Protein 6RS9 (pdb70)

Radius of gyration: 16.04 Å; Cα contacts (8 Å, |Δi|>4): 614; chains: 1; bounding box: 40×44×41 Å

Structure (mmCIF, N/CA/C/O backbone):
data_6RS9
#
_entry.id   6RS9
#
_cell.length_a   35.410
_cell.length_b   72.790
_cell.length_c   78.590
_cell.angle_alpha   90.00
_cell.angle_beta   90.00
_cell.angle_gamma   90.00
#
_symmetry.space_group_name_H-M   'P 21 21 21'
#
loop_
_entity.id
_entity.type
_entity.pdbx_description
1 polymer AA9
2 branched 2-acetamido-2-deoxy-beta-D-glucopyranose-(1-4)-2-acetamido-2-deoxy-beta-D-glucopyranose
3 branched beta-D-xylopyranose-(1-4)-beta-D-xylopyranose-(1-4)-beta-D-xylopyranose-(1-4)-beta-D-xylopyranose
4 non-polymer alpha-D-mannopyranose
5 non-polymer BICINE
6 water water
#
loop_
_atom_site.group_PDB
_atom_site.id
_atom_site.type_symbol
_atom_site.label_atom_id
_atom_site.label_alt_id
_atom_site.label_comp_id
_atom_site.label_asym_id
_atom_site.label_entity_id
_atom_site.label_seq_id
_atom_site.pdbx_PDB_ins_code
_atom_site.Cartn_x
_atom_site.Cartn_y
_atom_site.Cartn_z
_atom_site.occupancy
_atom_site.B_iso_or_equiv
_atom_site.auth_seq_id
_atom_site.auth_comp_id
_atom_site.auth_asym_id
_atom_site.auth_atom_id
_atom_site.pdbx_PDB_model_num
ATOM 1 N N . ARG A 1 1 ? -13.672 -13.688 7.796 1.00 23.42 1 ARG A N 1
ATOM 2 C CA . ARG A 1 1 ? -12.638 -13.180 6.907 1.00 18.80 1 ARG A CA 1
ATOM 3 C C . ARG A 1 1 ? -13.173 -13.048 5.492 1.00 17.13 1 ARG A C 1
ATOM 4 O O . ARG A 1 1 ? -13.816 -13.899 4.944 1.00 15.31 1 ARG A O 1
ATOM 12 N N . THR A 1 2 ? -12.898 -11.861 4.904 1.00 13.79 2 THR A N 1
ATOM 13 C CA . THR A 1 2 ? -13.377 -11.561 3.573 1.00 12.58 2 THR A CA 1
ATOM 14 C C . THR A 1 2 ? -12.523 -10.422 3.003 1.00 11.18 2 THR A C 1
ATOM 15 O O . THR A 1 2 ? -11.877 -9.743 3.803 1.00 10.65 2 THR A O 1
ATOM 19 N N . VAL A 1 3 ? -12.513 -10.301 1.674 1.00 12.31 3 VAL A N 1
ATOM 20 C CA . VAL A 1 3 ? -11.705 -9.281 0.981 1.00 10.60 3 VAL A CA 1
ATOM 21 C C . VAL A 1 3 ? -12.496 -8.761 -0.200 1.00 10.39 3 VAL A C 1
ATOM 22 O O . VAL A 1 3 ? -12.968 -9.494 -1.071 1.00 10.76 3 VAL A O 1
ATOM 26 N N . PHE A 1 4 ? -12.584 -7.416 -0.275 1.00 9.89 4 PHE A N 1
ATOM 27 C CA . PHE A 1 4 ? -13.092 -6.711 -1.440 1.00 10.10 4 PHE A CA 1
ATOM 28 C C . PHE A 1 4 ? -11.964 -6.614 -2.478 1.00 9.94 4 PHE A C 1
ATOM 29 O O . PHE A 1 4 ? -10.910 -6.008 -2.198 1.00 10.51 4 PHE A O 1
ATOM 37 N N . SER A 1 5 ? -12.141 -7.256 -3.644 1.00 9.94 5 SER A N 1
ATOM 38 C CA . SER A 1 5 ? -11.039 -7.353 -4.597 1.00 10.60 5 SER A CA 1
ATOM 39 C C . SER A 1 5 ? -11.404 -7.117 -6.061 1.00 10.64 5 SER A C 1
ATOM 40 O O . SER A 1 5 ? -10.516 -7.227 -6.909 1.00 11.19 5 SER A O 1
ATOM 43 N N . SER A 1 6 ? -12.660 -6.776 -6.379 1.00 10.64 6 SER A N 1
ATOM 44 C CA . SER A 1 6 ? -13.021 -6.475 -7.759 1.00 10.07 6 SER A CA 1
ATOM 45 C C . SER A 1 6 ? -14.299 -5.627 -7.790 1.00 10.61 6 SER A C 1
ATOM 46 O O . SER A 1 6 ? -15.023 -5.530 -6.791 1.00 11.98 6 SER A O 1
ATOM 49 N N . LEU A 1 7 ? -14.498 -5.000 -8.956 1.00 10.03 7 LEU A N 1
ATOM 50 C CA . LEU A 1 7 ? -15.589 -4.056 -9.209 1.00 11.89 7 LEU A CA 1
ATOM 51 C C . LEU A 1 7 ? -16.351 -4.450 -10.473 1.00 11.79 7 LEU A C 1
ATOM 52 O O . LEU A 1 7 ? -15.776 -4.934 -11.432 1.00 13.06 7 LEU A O 1
ATOM 57 N N . THR A 1 8 ? -17.646 -4.126 -10.454 1.00 11.89 8 THR A N 1
ATOM 58 C CA . THR A 1 8 ? -18.481 -4.072 -11.622 1.00 11.94 8 THR A CA 1
ATOM 59 C C . THR A 1 8 ? -19.072 -2.665 -11.697 1.00 11.51 8 THR A C 1
ATOM 60 O O . THR A 1 8 ? -19.505 -2.136 -10.681 1.00 14.39 8 THR A O 1
ATOM 64 N N . VAL A 1 9 ? -19.083 -2.061 -12.876 1.00 13.00 9 VAL A N 1
ATOM 65 C CA . VAL A 1 9 ? -19.598 -0.711 -13.065 1.00 15.40 9 VAL A CA 1
ATOM 66 C C . VAL A 1 9 ? -20.654 -0.761 -14.176 1.00 19.77 9 VAL A C 1
ATOM 67 O O . VAL A 1 9 ? -20.305 -1.136 -15.303 1.00 22.38 9 VAL A O 1
ATOM 71 N N . ASN A 1 10 ? -21.909 -0.439 -13.827 1.00 19.22 10 ASN A N 1
ATOM 72 C CA . ASN A 1 10 ? -23.069 -0.484 -14.731 1.00 24.44 10 ASN A CA 1
ATOM 73 C C . ASN A 1 10 ? -23.039 -1.798 -15.533 1.00 24.60 10 ASN A C 1
ATOM 74 O O . ASN A 1 10 ? -23.161 -1.830 -16.758 1.00 29.53 10 ASN A O 1
ATOM 79 N N . GLY A 1 11 ? -22.902 -2.900 -14.806 1.00 22.23 11 GLY A N 1
ATOM 80 C CA . GLY A 1 11 ? -22.988 -4.260 -15.381 1.00 24.23 11 GLY A CA 1
ATOM 81 C C . GLY A 1 11 ? -21.731 -4.745 -16.073 1.00 18.66 11 GLY A C 1
ATOM 82 O O . GLY A 1 11 ? -21.697 -5.865 -16.563 1.00 24.13 11 GLY A O 1
ATOM 83 N N . VAL A 1 12 ? -20.665 -3.959 -16.088 1.00 19.83 12 VAL A N 1
ATOM 84 C CA . VAL A 1 12 ? -19.439 -4.423 -16.721 1.00 18.46 12 VAL A CA 1
ATOM 85 C C . VAL A 1 12 ? -18.421 -4.788 -15.631 1.00 16.06 12 VAL A C 1
ATOM 86 O O . VAL A 1 12 ? -18.074 -3.961 -14.787 1.00 17.85 12 VAL A O 1
ATOM 90 N N . ASP A 1 13 ? -17.984 -6.043 -15.631 1.00 18.18 13 ASP A N 1
ATOM 91 C CA . ASP A 1 13 ? -16.994 -6.527 -14.705 1.00 18.28 13 ASP A CA 1
ATOM 92 C C . ASP A 1 13 ? -15.608 -6.054 -15.140 1.00 17.18 13 ASP A C 1
ATOM 93 O O . ASP A 1 13 ? -15.186 -6.318 -16.264 1.00 23.34 13 ASP A O 1
ATOM 98 N N . LEU A 1 14 ? -14.879 -5.373 -14.253 1.00 14.51 14 LEU A N 1
ATOM 99 C CA . LEU A 1 14 ? -13.562 -4.842 -14.644 1.00 14.40 14 LEU A CA 1
ATOM 100 C C . LEU A 1 14 ? -12.441 -5.876 -14.605 1.00 14.60 14 LEU A C 1
ATOM 101 O O . LEU A 1 14 ? -11.412 -5.653 -15.274 1.00 17.73 14 LEU A O 1
ATOM 106 N N . GLY A 1 15 ? -12.600 -6.930 -13.802 1.00 13.69 15 GLY A N 1
ATOM 107 C CA . GLY A 1 15 ? -11.556 -7.954 -13.696 1.00 16.66 15 GLY A CA 1
ATOM 108 C C . GLY A 1 15 ? -10.954 -8.057 -12.302 1.00 15.52 15 GLY A C 1
ATOM 109 O O . GLY A 1 15 ? -10.958 -7.124 -11.515 1.00 13.94 15 GLY A O 1
ATOM 110 N N . GLN A 1 16 ? -10.463 -9.267 -11.969 1.00 18.84 16 GLN A N 1
ATOM 111 C CA . GLN A 1 16 ? -9.957 -9.512 -10.657 1.00 18.14 16 GLN A CA 1
ATOM 112 C C . GLN A 1 16 ? -8.799 -8.554 -10.332 1.00 12.39 16 GLN A C 1
ATOM 113 O O . GLN A 1 16 ? -7.813 -8.462 -11.101 1.00 15.24 16 GLN A O 1
ATOM 119 N N . GLY A 1 17 ? -8.963 -7.820 -9.224 1.00 13.70 17 GLY A N 1
ATOM 120 C CA . GLY A 1 17 ? -7.904 -6.927 -8.758 1.00 12.64 17 GLY A CA 1
ATOM 121 C C . GLY A 1 17 ? -7.837 -5.568 -9.481 1.00 14.28 17 GLY A C 1
ATOM 122 O O . GLY A 1 17 ? -7.034 -4.689 -9.101 1.00 15.07 17 GLY A O 1
ATOM 123 N N . VAL A 1 18 ? -8.646 -5.392 -10.518 1.00 12.79 18 VAL A N 1
ATOM 124 C CA . VAL A 1 18 ? -8.552 -4.161 -11.352 1.00 13.14 18 VAL A CA 1
ATOM 125 C C . VAL A 1 18 ? -9.204 -2.997 -10.607 1.00 12.52 18 VAL A C 1
ATOM 126 O O . VAL A 1 18 ? -10.348 -3.112 -10.186 1.00 12.69 18 VAL A O 1
ATOM 130 N N . ALA A 1 19 ? -8.421 -1.899 -10.492 1.00 10.97 19 ALA A N 1
ATOM 131 C CA . ALA A 1 19 ? -8.895 -0.655 -9.880 1.00 12.23 19 ALA A CA 1
ATOM 132 C C . ALA A 1 19 ? -9.185 -0.836 -8.387 1.00 10.99 19 ALA A C 1
ATOM 133 O O . ALA A 1 19 ? -9.942 -0.044 -7.797 1.00 12.52 19 ALA A O 1
ATOM 135 N N . VAL A 1 20 ? -8.590 -1.869 -7.743 1.00 12.81 20 VAL A N 1
ATOM 136 C CA . VAL A 1 20 ? -8.736 -2.069 -6.316 1.00 12.66 20 VAL A CA 1
ATOM 137 C C . VAL A 1 20 ? -7.349 -2.329 -5.724 1.00 10.67 20 VAL A C 1
ATOM 138 O O . VAL A 1 20 ? -6.559 -3.067 -6.321 1.00 12.35 20 VAL A O 1
ATOM 142 N N . ARG A 1 21 ? -7.044 -1.715 -4.570 1.00 10.68 21 ARG A N 1
ATOM 143 C CA . ARG A 1 21 ? -5.821 -1.992 -3.840 1.00 11.24 21 ARG A CA 1
ATOM 144 C C . ARG A 1 21 ? -6.100 -3.196 -2.954 1.00 11.03 21 ARG A C 1
ATOM 145 O O . ARG A 1 21 ? -6.659 -3.090 -1.893 1.00 13.41 21 ARG A O 1
ATOM 153 N N . VAL A 1 22 ? -5.715 -4.390 -3.446 1.00 11.81 22 VAL A N 1
ATOM 154 C CA . VAL A 1 22 ? -6.184 -5.615 -2.808 1.00 10.79 22 VAL A CA 1
ATOM 155 C C . VAL A 1 22 ? -5.235 -6.001 -1.704 1.00 11.69 22 VAL A C 1
ATOM 156 O O . VAL A 1 22 ? -4.053 -6.256 -1.959 1.00 13.00 22 VAL A O 1
ATOM 160 N N . PRO A 1 23 ? -5.691 -6.108 -0.456 1.00 11.16 23 PRO A N 1
ATOM 161 C CA . PRO A 1 23 ? -4.793 -6.599 0.597 1.00 12.94 23 PRO A CA 1
ATOM 162 C C . PRO A 1 23 ? -4.377 -8.049 0.312 1.00 12.19 23 PRO A C 1
ATOM 163 O O . PRO A 1 23 ? -5.221 -8.855 -0.162 1.00 13.86 23 PRO A O 1
ATOM 167 N N . SER A 1 24 ? -3.133 -8.404 0.617 1.00 13.24 24 SER A N 1
ATOM 168 C CA A SER A 1 24 ? -2.617 -9.773 0.387 0.50 13.92 24 SER A CA 1
ATOM 169 C CA B SER A 1 24 ? -2.683 -9.778 0.329 0.50 13.65 24 SER A CA 1
ATOM 170 C C . SER A 1 24 ? -3.272 -10.805 1.301 1.00 16.26 24 SER A C 1
ATOM 171 O O . SER A 1 24 ? -3.293 -11.979 0.979 1.00 25.74 24 SER A O 1
ATOM 176 N N . SER A 1 25 ? -3.713 -10.341 2.466 1.00 13.82 25 SER A N 1
ATOM 177 C CA . SER A 1 25 ? -4.295 -11.147 3.505 1.00 18.28 25 SER A CA 1
ATOM 178 C C . SER A 1 25 ? -5.774 -10.837 3.646 1.00 12.27 25 SER A C 1
ATOM 179 O O . SER A 1 25 ? -6.191 -9.705 3.409 1.00 14.21 25 SER A O 1
ATOM 182 N N . ASN A 1 26 ? -6.524 -11.860 4.064 1.00 12.91 26 ASN A N 1
ATOM 183 C CA . ASN A 1 26 ? -7.878 -11.682 4.526 1.00 12.62 26 ASN A CA 1
ATOM 184 C C . ASN A 1 26 ? -7.917 -11.462 6.037 1.00 13.41 26 ASN A C 1
ATOM 185 O O . ASN A 1 26 ? -8.987 -11.450 6.607 1.00 12.84 26 ASN A O 1
ATOM 190 N N . ALA A 1 27 ? -6.769 -11.239 6.683 1.00 13.17 27 ALA A N 1
ATOM 191 C CA . ALA A 1 27 ? -6.771 -10.847 8.076 1.00 13.66 27 ALA A CA 1
ATOM 192 C C . ALA A 1 27 ? -7.427 -9.484 8.255 1.00 11.83 27 ALA A C 1
ATOM 193 O O . ALA A 1 27 ? -7.275 -8.567 7.441 1.00 12.48 27 ALA A O 1
ATOM 195 N N . PRO A 1 28 ? -8.191 -9.340 9.347 1.00 12.90 28 PRO A N 1
ATOM 196 C CA . PRO A 1 28 ? -8.855 -8.087 9.610 1.00 12.68 28 PRO A CA 1
ATOM 197 C C . PRO A 1 28 ? -7.896 -7.010 10.102 1.00 12.96 28 PRO A C 1
ATOM 198 O O . PRO A 1 28 ? -6.866 -7.288 10.707 1.00 13.76 28 PRO A O 1
ATOM 202 N N . VAL A 1 29 ? -8.319 -5.786 9.824 1.00 11.51 29 VAL A N 1
ATOM 203 C CA . VAL A 1 29 ? -7.861 -4.640 10.578 1.00 11.39 29 VAL A CA 1
ATOM 204 C C . VAL A 1 29 ? -8.637 -4.631 11.892 1.00 11.55 29 VAL A C 1
ATOM 205 O O . VAL A 1 29 ? -9.861 -4.808 11.874 1.00 11.87 29 VAL A O 1
ATOM 209 N N . THR A 1 30 ? -7.939 -4.414 13.004 1.00 11.91 30 THR A N 1
ATOM 210 C CA . THR A 1 30 ? -8.611 -4.327 14.308 1.00 13.10 30 THR A CA 1
ATOM 211 C C . THR A 1 30 ? -8.308 -3.032 15.064 1.00 12.58 30 THR A C 1
ATOM 212 O O . THR A 1 30 ? -8.975 -2.729 16.023 1.00 14.92 30 THR A O 1
ATOM 216 N N . ASP A 1 31 ? -7.306 -2.285 14.612 1.00 11.84 31 ASP A N 1
ATOM 217 C CA . ASP A 1 31 ? -6.914 -1.034 15.247 1.00 12.43 31 ASP A CA 1
ATOM 218 C C . ASP A 1 31 ? -7.499 0.151 14.463 1.00 11.42 31 ASP A C 1
ATOM 219 O O . ASP A 1 31 ? -6.994 0.560 13.437 1.00 12.47 31 ASP A O 1
ATOM 224 N N . ILE A 1 32 ? -8.572 0.716 15.018 1.00 11.63 32 ILE A N 1
ATOM 225 C CA . ILE A 1 32 ? -9.284 1.821 14.358 1.00 11.67 32 ILE A CA 1
ATOM 226 C C . ILE A 1 32 ? -8.487 3.130 14.429 1.00 13.06 32 ILE A C 1
ATOM 227 O O . ILE A 1 32 ? -8.871 4.131 13.769 1.00 14.72 32 ILE A O 1
ATOM 232 N N . GLU A 1 33 ? -7.378 3.142 15.181 1.00 13.70 33 GLU A N 1
ATOM 233 C CA . GLU A 1 33 ? -6.526 4.335 15.266 1.00 16.03 33 GLU A CA 1
ATOM 234 C C . GLU A 1 33 ? -5.341 4.261 14.286 1.00 16.96 33 GLU A C 1
ATOM 235 O O . GLU A 1 33 ? -4.611 5.264 14.101 1.00 19.36 33 GLU A O 1
ATOM 241 N N . SER A 1 34 ? -5.179 3.089 13.662 1.00 13.91 34 SER A N 1
ATOM 242 C CA . SER A 1 34 ? -4.124 2.834 12.663 1.00 13.18 34 SER A CA 1
ATOM 243 C C . SER A 1 34 ? -4.533 3.419 11.304 1.00 13.42 34 SER A C 1
ATOM 244 O O . SER A 1 34 ? -5.691 3.389 10.919 1.00 13.35 34 SER A O 1
ATOM 247 N N . ASP A 1 35 ? -3.553 3.889 10.534 1.00 13.19 35 ASP A N 1
ATOM 248 C CA . ASP A 1 35 ? -3.787 4.235 9.118 1.00 13.18 35 ASP A CA 1
ATOM 249 C C . ASP A 1 35 ? -4.284 3.028 8.310 1.00 12.43 35 ASP A C 1
ATOM 250 O O . ASP A 1 35 ? -4.823 3.173 7.221 1.00 13.72 35 ASP A O 1
ATOM 255 N N . ASP A 1 36 ? -4.155 1.818 8.857 1.00 12.58 36 ASP A N 1
ATOM 256 C CA . ASP A 1 36 ? -4.677 0.603 8.196 1.00 13.04 36 ASP A CA 1
ATOM 257 C C . ASP A 1 36 ? -6.217 0.690 8.095 1.00 12.43 36 ASP A C 1
ATOM 258 O O . ASP A 1 36 ? -6.806 0.004 7.251 1.00 13.62 36 ASP A O 1
ATOM 263 N N . ILE A 1 37 ? -6.889 1.471 8.958 1.00 14.09 37 ILE A N 1
ATOM 264 C CA . ILE A 1 37 ? -8.338 1.577 8.899 1.00 13.38 37 ILE A CA 1
ATOM 265 C C . ILE A 1 37 ? -8.784 2.339 7.639 1.00 12.19 37 ILE A C 1
ATOM 266 O O . ILE A 1 37 ? -9.957 2.330 7.314 1.00 13.07 37 ILE A O 1
ATOM 271 N N . ILE A 1 38 ? -7.852 3.059 6.982 1.00 11.37 38 ILE A N 1
ATOM 272 C CA . ILE A 1 38 ? -8.246 3.862 5.799 1.00 11.35 38 ILE A CA 1
ATOM 273 C C . ILE A 1 38 ? -8.548 2.948 4.600 1.00 11.84 38 ILE A C 1
ATOM 274 O O . ILE A 1 38 ? -9.704 2.904 4.127 1.00 13.62 38 ILE A O 1
ATOM 279 N N . CYS A 1 39 ? -7.514 2.221 4.157 1.00 12.27 39 CYS A N 1
ATOM 280 C CA . CYS A 1 39 ? -7.629 1.403 2.958 1.00 13.49 39 CYS A CA 1
ATOM 281 C C . CYS A 1 39 ? -6.966 0.030 3.173 1.00 10.63 39 CYS A C 1
ATOM 282 O O . CYS A 1 39 ? -6.626 -0.645 2.201 1.00 12.35 39 CYS A O 1
ATOM 285 N N . ASN A 1 40 ? -6.831 -0.413 4.432 1.00 10.99 40 ASN A N 1
ATOM 286 C CA . ASN A 1 40 ? -6.143 -1.717 4.722 1.00 11.83 40 ASN A CA 1
ATOM 287 C C . ASN A 1 40 ? -4.633 -1.549 4.440 1.00 12.47 40 ASN A C 1
ATOM 288 O O . ASN A 1 40 ? -4.098 -0.436 4.323 1.00 14.23 40 ASN A O 1
ATOM 293 N N . THR A 1 41 ? -3.924 -2.676 4.319 1.00 12.22 41 THR A N 1
ATOM 294 C CA . THR A 1 41 ? -2.478 -2.656 4.170 1.00 14.67 41 THR A CA 1
ATOM 295 C C . THR A 1 41 ? -2.002 -3.913 3.417 1.00 13.05 41 THR A C 1
ATOM 296 O O . THR A 1 41 ? -2.784 -4.839 3.131 1.00 14.38 41 THR A O 1
ATOM 300 N N . GLY A 1 42 ? -0.709 -3.931 3.069 1.00 13.42 42 GLY A N 1
ATOM 301 C CA . GLY A 1 42 ? -0.078 -5.117 2.565 1.00 13.57 42 GLY A CA 1
ATOM 302 C C . GLY A 1 42 ? -0.647 -5.528 1.215 1.00 13.55 42 GLY A C 1
ATOM 303 O O . GLY A 1 42 ? -0.964 -6.718 0.959 1.00 15.45 42 GLY A O 1
ATOM 304 N N . PHE A 1 43 ? -0.738 -4.564 0.303 1.00 13.59 43 PHE A N 1
ATOM 305 C CA . PHE A 1 43 ? -1.386 -4.784 -0.954 1.00 13.49 43 PHE A CA 1
ATOM 306 C C . PHE A 1 43 ? -0.564 -5.722 -1.840 1.00 13.60 43 PHE A C 1
ATOM 307 O O . PHE A 1 43 ? 0.653 -5.776 -1.783 1.00 13.47 43 PHE A O 1
ATOM 315 N N . ILE A 1 44 ? -1.306 -6.457 -2.667 1.00 13.55 44 ILE A N 1
ATOM 316 C CA . ILE A 1 44 ? -0.718 -7.299 -3.687 1.00 12.46 44 ILE A CA 1
ATOM 317 C C . ILE A 1 44 ? -0.032 -6.349 -4.666 1.00 13.93 44 ILE A C 1
ATOM 318 O O . ILE A 1 44 ? -0.656 -5.407 -5.135 1.00 15.33 44 ILE A O 1
ATOM 323 N N . GLN A 1 45 ? 1.242 -6.588 -4.938 1.00 13.92 45 GLN A N 1
ATOM 324 C CA . GLN A 1 45 ? 2.013 -5.724 -5.786 1.00 16.43 45 GLN A CA 1
ATOM 325 C C . GLN A 1 45 ? 2.230 -6.402 -7.139 1.00 16.21 45 GLN A C 1
ATOM 326 O O . GLN A 1 45 ? 2.403 -7.613 -7.217 1.00 21.96 45 GLN A O 1
ATOM 332 N N . PRO A 1 46 ? 2.285 -5.624 -8.223 1.00 20.21 46 PRO A N 1
ATOM 333 C CA . PRO A 1 46 ? 2.126 -4.175 -8.209 1.00 18.46 46 PRO A CA 1
ATOM 334 C C . PRO A 1 46 ? 0.648 -3.790 -8.158 1.00 17.86 46 PRO A C 1
ATOM 335 O O . PRO A 1 46 ? -0.204 -4.484 -8.743 1.00 18.66 46 PRO A O 1
ATOM 339 N N . VAL A 1 47 ? 0.345 -2.698 -7.449 1.00 16.61 47 VAL A N 1
ATOM 340 C CA . VAL A 1 47 ? -1.032 -2.306 -7.309 1.00 14.21 47 VAL A CA 1
ATOM 341 C C . VAL A 1 47 ? -1.566 -1.781 -8.649 1.00 11.03 47 VAL A C 1
ATOM 342 O O . VAL A 1 47 ? -0.854 -1.080 -9.396 1.00 14.52 47 VAL A O 1
ATOM 346 N N . SER A 1 48 ? -2.819 -2.140 -8.948 1.00 13.58 48 SER A N 1
ATOM 347 C CA . SER A 1 48 ? -3.505 -1.685 -10.161 1.00 12.77 48 SER A CA 1
ATOM 348 C C . SER A 1 48 ? -3.346 -0.172 -10.367 1.00 10.81 48 SER A C 1
ATOM 349 O O . SER A 1 48 ? -3.597 0.616 -9.441 1.00 13.30 48 SER A O 1
ATOM 352 N N . LYS A 1 49 ? -3.031 0.188 -11.611 1.00 11.95 49 LYS A N 1
ATOM 353 C CA . LYS A 1 49 ? -3.036 1.600 -12.051 1.00 12.05 49 LYS A CA 1
ATOM 354 C C . LYS A 1 49 ? -4.293 1.921 -12.873 1.00 11.06 49 LYS A C 1
ATOM 355 O O . LYS A 1 49 ? -4.341 2.947 -13.546 1.00 12.57 49 LYS A O 1
ATOM 361 N N . THR A 1 50 ? -5.314 1.073 -12.792 1.00 12.15 50 THR A N 1
ATOM 362 C CA . THR A 1 50 ? -6.580 1.370 -13.445 1.00 11.05 50 THR A CA 1
ATOM 363 C C . THR A 1 50 ? -7.445 2.211 -12.515 1.00 10.52 50 THR A C 1
ATOM 364 O O . THR A 1 50 ? -7.508 1.948 -11.311 1.00 10.92 50 THR A O 1
ATOM 368 N N . VAL A 1 51 ? -8.119 3.208 -13.116 1.00 11.29 51 VAL A N 1
ATOM 369 C CA . VAL A 1 51 ? -9.054 4.034 -12.424 1.00 11.39 51 VAL A CA 1
ATOM 370 C C . VAL A 1 51 ? -10.356 3.906 -13.189 1.00 11.63 51 VAL A C 1
ATOM 371 O O . VAL A 1 51 ? -10.424 4.304 -14.320 1.00 16.02 51 VAL A O 1
ATOM 375 N N . ALA A 1 52 ? -11.345 3.283 -12.533 1.00 11.90 52 ALA A N 1
ATOM 376 C CA . ALA A 1 52 ? -12.597 2.929 -13.209 1.00 14.16 52 ALA A CA 1
ATOM 377 C C . ALA A 1 52 ? -13.451 4.192 -13.420 1.00 13.01 52 ALA A C 1
ATOM 378 O O . ALA A 1 52 ? -13.785 4.884 -12.459 1.00 14.53 52 ALA A O 1
ATOM 380 N N . ALA A 1 53 ? -13.820 4.487 -14.677 1.00 14.21 53 ALA A N 1
ATOM 381 C CA . ALA A 1 53 ? -14.764 5.591 -14.969 1.00 15.40 53 ALA A CA 1
ATOM 382 C C . ALA A 1 53 ? -16.180 5.162 -14.600 1.00 12.97 53 ALA A C 1
ATOM 383 O O . ALA A 1 53 ? -16.637 4.086 -15.044 1.00 18.44 53 ALA A O 1
ATOM 385 N N . VAL A 1 54 ? -16.846 5.956 -13.762 1.00 14.22 54 VAL A N 1
ATOM 386 C CA A VAL A 1 54 ? -18.161 5.647 -13.271 0.50 16.36 54 VAL A CA 1
ATOM 387 C CA B VAL A 1 54 ? -18.195 5.630 -13.365 0.50 16.39 54 VAL A CA 1
ATOM 388 C C . VAL A 1 54 ? -19.022 6.901 -13.421 1.00 16.45 54 VAL A C 1
ATOM 389 O O . VAL A 1 54 ? -18.693 7.914 -12.839 1.00 16.08 54 VAL A O 1
ATOM 396 N N . PRO A 1 55 ? -20.151 6.880 -14.149 1.00 15.87 55 PRO A N 1
ATOM 397 C CA . PRO A 1 55 ? -21.016 8.049 -14.147 1.00 18.17 55 PRO A CA 1
ATOM 398 C C . PRO A 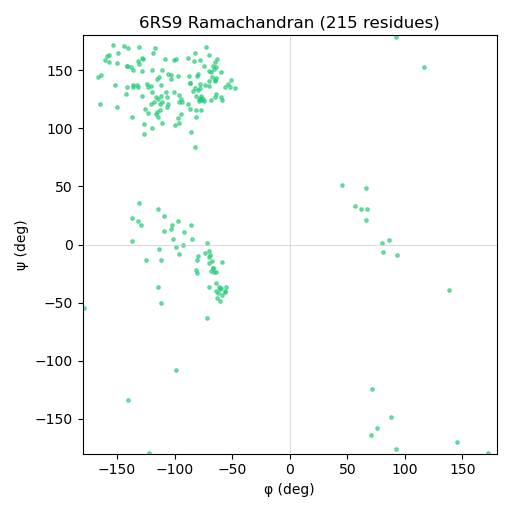1 55 ? -21.611 8.294 -12.745 1.00 16.10 55 PRO A C 1
ATOM 399 O O . PRO A 1 55 ? -22.010 7.326 -12.063 1.00 17.41 55 PRO A O 1
ATOM 403 N N . ALA A 1 56 ? -21.699 9.579 -12.344 1.00 16.89 56 ALA A N 1
ATOM 404 C CA . ALA A 1 56 ? -22.505 9.894 -11.179 1.00 16.44 56 ALA A CA 1
ATOM 405 C C . ALA A 1 56 ? -23.916 9.350 -11.447 1.00 15.87 56 ALA A C 1
ATOM 406 O O . ALA A 1 56 ? -24.447 9.517 -12.536 1.00 17.98 56 ALA A O 1
ATOM 408 N N . GLY A 1 57 ? -24.495 8.692 -10.442 1.00 17.03 57 GLY A N 1
ATOM 409 C CA . GLY A 1 57 ? -25.759 8.025 -10.600 1.00 16.59 57 GLY A CA 1
ATOM 410 C C . GLY A 1 57 ? -25.633 6.555 -10.976 1.00 15.89 57 GLY A C 1
ATOM 411 O O . GLY A 1 57 ? -26.632 5.838 -10.946 1.00 19.38 57 GLY A O 1
ATOM 412 N N . GLY A 1 58 ? -24.421 6.095 -11.303 1.00 17.01 58 GLY A N 1
ATOM 413 C CA . GLY A 1 58 ? -24.207 4.726 -11.796 1.00 16.17 58 GLY A CA 1
ATOM 414 C C . GLY A 1 58 ? -24.223 3.716 -10.667 1.00 14.10 58 GLY A C 1
ATOM 415 O O . GLY A 1 58 ? -24.046 4.042 -9.501 1.00 16.14 58 GLY A O 1
ATOM 416 N N . THR A 1 59 ? -24.485 2.477 -11.041 1.00 15.01 59 THR A N 1
ATOM 417 C CA . THR A 1 59 ? -24.514 1.369 -10.127 1.00 13.14 59 THR A CA 1
ATOM 418 C C . THR A 1 59 ? -23.162 0.651 -10.099 1.00 13.41 59 THR A C 1
ATOM 419 O O . THR A 1 59 ? -22.662 0.207 -11.138 1.00 18.18 59 THR A O 1
ATOM 423 N N . VAL A 1 60 ? -22.609 0.532 -8.893 1.00 11.83 60 VAL A N 1
ATOM 424 C CA . VAL A 1 60 ? -21.347 -0.186 -8.683 1.00 11.51 60 VAL A CA 1
ATOM 425 C C . VAL A 1 60 ? -21.619 -1.429 -7.848 1.00 11.33 60 VAL A C 1
ATOM 426 O O . VAL A 1 60 ? -22.439 -1.389 -6.950 1.00 14.29 60 VAL A O 1
ATOM 430 N N . ILE A 1 61 ? -2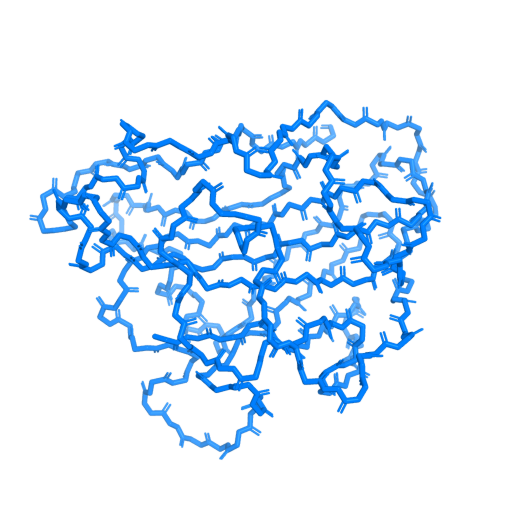0.868 -2.503 -8.164 1.00 10.91 61 ILE A N 1
ATOM 431 C CA . ILE A 1 61 ? -20.824 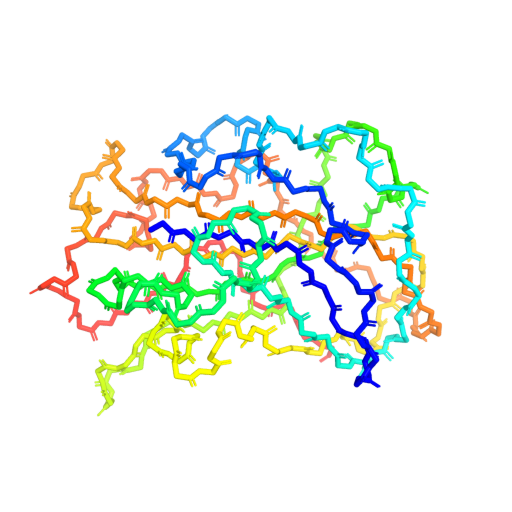-3.643 -7.275 1.00 11.25 61 ILE A CA 1
ATOM 432 C C . ILE A 1 61 ? -19.373 -3.781 -6.804 1.00 12.33 61 ILE A C 1
ATOM 433 O O . ILE A 1 61 ? -18.457 -3.905 -7.636 1.00 12.30 61 ILE A O 1
ATOM 438 N N . ALA A 1 62 ? -19.195 -3.749 -5.493 1.00 11.61 62 ALA A N 1
ATOM 439 C CA . ALA A 1 62 ? -17.949 -4.106 -4.878 1.00 11.29 62 ALA A CA 1
ATOM 440 C C . ALA A 1 62 ? -18.041 -5.605 -4.512 1.00 11.86 62 ALA A C 1
ATOM 441 O O . ALA A 1 62 ? -18.957 -5.978 -3.779 1.00 13.86 62 ALA A O 1
ATOM 443 N N . HIS A 1 63 ? -17.089 -6.379 -5.050 1.00 11.25 63 HIS A N 1
ATOM 444 C CA . HIS A 1 63 ? -17.100 -7.842 -4.872 1.00 10.74 63 HIS A CA 1
ATOM 445 C C . HIS A 1 63 ? -16.203 -8.249 -3.707 1.00 10.42 63 HIS A C 1
ATOM 446 O O . HIS A 1 63 ? -15.024 -8.041 -3.760 1.00 10.62 63 HIS A O 1
ATOM 453 N N . PHE A 1 64 ? -16.822 -8.942 -2.731 1.00 10.34 64 PHE A N 1
ATOM 454 C CA . PHE A 1 64 ? -16.133 -9.589 -1.643 1.00 11.93 64 PHE A CA 1
ATOM 455 C C . PHE A 1 64 ? -16.086 -11.108 -1.930 1.00 10.97 64 PHE A C 1
ATOM 456 O O . PHE A 1 64 ? -17.027 -11.639 -2.498 1.00 11.23 64 PHE A O 1
ATOM 464 N N . HIS A 1 65 ? -14.932 -11.652 -1.548 1.00 12.38 65 HIS A N 1
ATOM 465 C CA . HIS A 1 65 ? -14.731 -13.104 -1.526 1.00 10.86 65 HIS A CA 1
ATOM 466 C C . HIS A 1 65 ? -13.933 -13.438 -0.284 1.00 11.57 65 HIS A C 1
ATOM 467 O O . HIS A 1 65 ? -13.306 -12.608 0.341 1.00 11.25 65 HIS A O 1
ATOM 474 N N . HIS A 1 66 ? -13.862 -14.759 0.015 1.00 12.72 66 HIS A N 1
ATOM 475 C CA . HIS A 1 66 ? -13.209 -15.168 1.204 1.00 12.57 66 HIS A CA 1
ATOM 476 C C . HIS A 1 66 ? -11.730 -14.800 1.252 1.00 13.62 66 HIS A C 1
ATOM 477 O O . HIS A 1 66 ? -11.239 -14.413 2.330 1.00 13.17 66 HIS A O 1
ATOM 484 N N . THR A 1 67 ? -11.052 -14.975 0.127 1.00 13.18 67 THR A N 1
ATOM 485 C CA . THR A 1 67 ? -9.633 -14.733 0.048 1.00 12.50 67 THR A CA 1
ATOM 486 C C . THR A 1 67 ? -9.337 -13.591 -0.945 1.00 11.77 67 THR A C 1
ATOM 487 O O . THR A 1 67 ? -10.168 -13.220 -1.766 1.00 12.01 67 THR A O 1
ATOM 491 N N . SER A 1 68 ? -8.085 -13.130 -0.924 1.00 12.61 68 SER A N 1
ATOM 492 C CA A SER A 1 68 ? -7.647 -12.064 -1.782 0.50 12.72 68 SER A CA 1
ATOM 493 C CA B SER A 1 68 ? -7.637 -12.059 -1.789 0.50 12.89 68 SER A CA 1
ATOM 494 C C . SER A 1 68 ? -7.595 -12.492 -3.257 1.00 12.76 68 SER A C 1
ATOM 495 O O . SER A 1 68 ? -7.430 -11.633 -4.131 1.00 14.29 68 SER A O 1
ATOM 500 N N . ALA A 1 69 ? -7.768 -13.790 -3.560 1.00 12.38 69 ALA A N 1
ATOM 501 C CA . ALA A 1 69 ? -7.728 -14.259 -4.917 1.00 13.64 69 ALA A CA 1
ATOM 502 C C . ALA A 1 69 ? -9.042 -14.022 -5.671 1.00 14.25 69 ALA A C 1
ATOM 503 O O . ALA A 1 69 ? -9.069 -14.187 -6.904 1.00 14.26 69 ALA A O 1
ATOM 505 N N . GLY A 1 70 ? -10.126 -13.689 -4.973 1.00 14.06 70 GLY A N 1
ATOM 506 C CA . GLY A 1 70 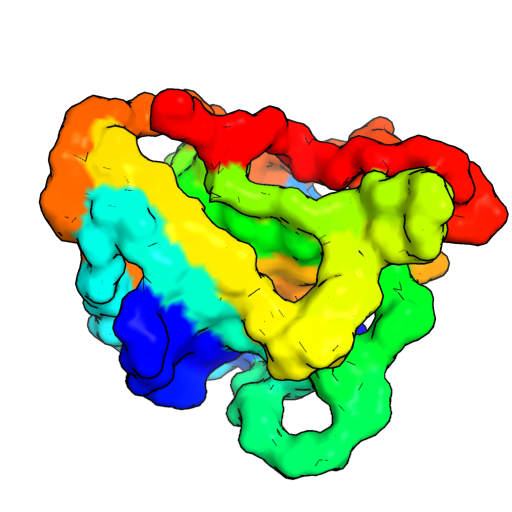? -11.384 -13.572 -5.648 1.00 14.83 70 GLY A CA 1
ATOM 507 C C . GLY A 1 70 ? -12.079 -14.928 -5.695 1.00 14.16 70 GLY A C 1
ATOM 508 O O . GLY A 1 70 ? -11.923 -15.794 -4.790 1.00 14.34 70 GLY A O 1
ATOM 509 N N . TYR A 1 71 ? -12.840 -15.136 -6.750 1.00 15.42 71 TYR A N 1
ATOM 510 C CA . TYR A 1 71 ? -13.592 -16.371 -6.841 1.00 14.17 71 TYR A CA 1
ATOM 511 C C . TYR A 1 71 ? -12.712 -17.533 -7.294 1.00 13.37 71 TYR A C 1
ATOM 512 O O . TYR A 1 71 ? -12.083 -17.488 -8.366 1.00 14.95 71 TYR A O 1
ATOM 521 N N . VAL A 1 72 ? -12.693 -18.578 -6.461 1.00 12.01 72 VAL A N 1
ATOM 522 C CA . VAL A 1 72 ? -11.932 -19.792 -6.798 1.00 12.46 72 VAL A CA 1
ATOM 523 C C . VAL A 1 72 ? -12.805 -21.033 -6.608 1.00 12.62 72 VAL A C 1
ATOM 524 O O . VAL A 1 72 ? -12.306 -22.125 -6.237 1.00 15.25 72 VAL A O 1
ATOM 528 N N . GLY A 1 73 ? -14.089 -20.894 -6.912 1.00 11.77 73 GLY A N 1
ATOM 529 C CA . GLY A 1 73 ? -15.001 -22.008 -6.833 1.00 13.71 73 GLY A CA 1
ATOM 530 C C . GLY A 1 73 ? -15.694 -22.093 -5.484 1.00 14.49 73 GLY A C 1
ATOM 531 O O . GLY A 1 73 ? -15.533 -21.268 -4.593 1.00 13.25 73 GLY A O 1
ATOM 532 N N . PRO A 1 74 ? -16.578 -23.080 -5.325 1.00 13.77 74 PRO A N 1
ATOM 533 C CA . PRO A 1 74 ? -17.340 -23.239 -4.093 1.00 14.01 74 PRO A CA 1
ATOM 534 C C . PRO A 1 74 ? -16.495 -23.230 -2.815 1.00 13.18 74 PRO A C 1
ATOM 535 O O . PRO A 1 74 ? -15.439 -23.856 -2.746 1.00 12.60 74 PRO A O 1
ATOM 539 N N . ASP A 1 75 ? -17.055 -22.592 -1.795 1.00 14.48 75 ASP A N 1
ATOM 540 C CA . ASP A 1 75 ? -16.434 -22.436 -0.536 1.00 12.63 75 ASP A CA 1
ATOM 541 C C . ASP A 1 75 ? -17.526 -22.012 0.424 1.00 12.79 75 ASP A C 1
ATOM 542 O O . ASP A 1 75 ? -18.129 -20.963 0.184 1.00 16.49 75 ASP A O 1
ATOM 547 N N . PRO A 1 76 ? -17.811 -22.758 1.520 1.00 15.55 76 PRO A N 1
ATOM 548 C CA . PRO A 1 76 ? -18.921 -22.435 2.405 1.00 16.66 76 PRO A CA 1
ATOM 549 C C . PRO A 1 76 ? -18.694 -21.128 3.158 1.00 15.04 76 PRO A C 1
ATOM 550 O O . PRO A 1 76 ? -19.683 -20.603 3.700 1.00 16.47 76 PRO A O 1
ATOM 554 N N . SER A 1 77 ? -17.449 -20.627 3.141 1.00 13.71 77 SER A N 1
ATOM 555 C CA . SER A 1 77 ? -17.150 -19.330 3.784 1.00 13.45 77 SER A CA 1
ATOM 556 C C . SER A 1 77 ? -16.858 -18.237 2.754 1.00 11.98 77 SER A C 1
ATOM 557 O O . SER A 1 77 ? -16.148 -17.229 3.054 1.00 13.01 77 SER A O 1
ATOM 560 N N . ASP A 1 78 ? -17.371 -18.390 1.541 1.00 13.32 78 ASP A N 1
ATOM 561 C CA . ASP A 1 78 ? -17.258 -17.361 0.461 1.00 11.97 78 ASP A CA 1
ATOM 562 C C . ASP A 1 78 ? -18.663 -16.809 0.258 1.00 13.67 78 ASP A C 1
ATOM 563 O O . ASP A 1 78 ? -19.609 -17.522 -0.046 1.00 19.65 78 ASP A O 1
ATOM 568 N N . PRO A 1 79 ? -18.878 -15.494 0.396 1.00 12.97 79 PRO A N 1
ATOM 569 C CA . PRO A 1 79 ? -17.843 -14.482 0.548 1.00 15.50 79 PRO A CA 1
ATOM 570 C C . PRO A 1 79 ? -17.287 -14.328 1.965 1.00 16.75 79 PRO A C 1
ATOM 571 O O . PRO A 1 79 ? -16.223 -13.726 2.176 1.00 15.24 79 PRO A O 1
ATOM 575 N N . LEU A 1 80 ? -18.057 -14.766 2.944 1.00 15.13 80 LEU A N 1
ATOM 576 C CA . LEU A 1 80 ? -17.642 -14.766 4.341 1.00 16.04 80 LEU A CA 1
ATOM 577 C C . LEU A 1 80 ? -18.326 -15.942 5.049 1.00 12.43 80 LEU A C 1
ATOM 578 O O . LEU A 1 80 ? -19.245 -16.532 4.505 1.00 13.09 80 LEU A O 1
ATOM 583 N N . ASP A 1 81 ? -17.844 -16.289 6.242 1.00 14.46 81 ASP A N 1
ATOM 584 C CA . ASP A 1 81 ? -18.553 -17.263 7.079 1.00 14.70 81 ASP A CA 1
ATOM 585 C C . ASP A 1 81 ? -19.728 -16.503 7.687 1.00 12.57 81 ASP A C 1
ATOM 586 O O . ASP A 1 81 ? -19.525 -15.515 8.408 1.00 15.30 81 ASP A O 1
ATOM 591 N N . PRO A 1 82 ? -20.972 -16.879 7.366 1.00 14.02 82 PRO A N 1
ATOM 592 C CA . PRO A 1 82 ? -22.095 -16.041 7.770 1.00 16.56 82 PRO A CA 1
ATOM 593 C C . PRO A 1 82 ? -22.399 -16.080 9.269 1.00 16.12 82 PRO A C 1
ATOM 594 O O . PRO A 1 82 ? -23.306 -15.368 9.666 1.00 17.94 82 PRO A O 1
ATOM 598 N N . THR A 1 83 ? -21.622 -16.833 10.073 1.00 16.10 83 THR A N 1
ATOM 599 C CA . THR A 1 83 ? -21.719 -16.654 11.519 1.00 18.36 83 THR A CA 1
ATOM 600 C C . THR A 1 83 ? -21.194 -15.262 11.916 1.00 14.04 83 THR A C 1
ATOM 601 O O . THR A 1 83 ? -21.518 -14.763 12.988 1.00 17.55 83 THR A O 1
ATOM 605 N N . ASN A 1 84 ? -20.390 -14.633 11.039 1.00 14.01 84 ASN A N 1
ATOM 606 C CA . ASN A 1 84 ? -19.786 -13.305 11.264 1.00 15.14 84 ASN A CA 1
ATOM 607 C C . ASN A 1 84 ? -20.781 -12.206 10.922 1.00 13.94 84 ASN A C 1
ATOM 608 O O . ASN A 1 84 ? -20.751 -11.636 9.819 1.00 21.30 84 ASN A O 1
ATOM 613 N N . LYS A 1 85 ? -21.641 -11.895 11.882 1.00 11.30 85 LYS A N 1
ATOM 614 C CA . LYS A 1 85 ? -22.673 -10.884 11.703 1.00 11.15 85 LYS A CA 1
ATOM 615 C C . LYS A 1 85 ? -22.073 -9.465 11.828 1.00 10.65 85 LYS A C 1
ATOM 616 O O . LYS A 1 85 ? -21.257 -9.176 12.664 1.00 11.40 85 LYS A O 1
ATOM 622 N N . GLY A 1 86 ? -22.554 -8.614 10.918 1.00 9.90 86 GLY A N 1
ATOM 623 C CA . GLY A 1 86 ? -22.214 -7.219 11.021 1.00 10.91 86 GLY A CA 1
ATOM 624 C C . GLY A 1 86 ? -22.692 -6.447 9.816 1.00 10.14 86 GLY A C 1
ATOM 625 O O . GLY A 1 86 ? -23.310 -6.967 8.907 1.00 11.82 86 GLY A O 1
ATOM 626 N N . PRO A 1 87 ? -22.400 -5.123 9.819 1.00 10.77 87 PRO A N 1
ATOM 627 C CA . PRO A 1 87 ? -22.767 -4.230 8.720 1.00 10.30 87 PRO A CA 1
ATOM 628 C C . PRO A 1 87 ? -21.799 -4.261 7.532 1.00 10.26 87 PRO A C 1
ATOM 629 O O . PRO A 1 87 ? -20.671 -4.818 7.627 1.00 10.33 87 PRO A O 1
ATOM 633 N N . VAL A 1 88 ? -22.276 -3.718 6.421 1.00 11.03 88 VAL A N 1
ATOM 634 C CA . VAL A 1 88 ? -21.468 -3.420 5.251 1.00 11.32 88 VAL A CA 1
ATOM 635 C C . VAL A 1 88 ? -21.657 -1.918 4.955 1.00 11.37 88 VAL A C 1
ATOM 636 O O . VAL A 1 88 ? -22.758 -1.414 5.043 1.00 11.97 88 VAL A O 1
ATOM 640 N N . LEU A 1 89 ? -20.552 -1.298 4.620 1.00 11.42 89 LEU A N 1
ATOM 641 C CA . LEU A 1 89 ? -20.563 0.209 4.439 1.00 11.72 89 LEU A CA 1
ATOM 642 C C . LEU A 1 89 ? -19.740 0.569 3.215 1.00 11.52 89 LEU A C 1
ATOM 643 O O . LEU A 1 89 ? -18.744 -0.088 2.896 1.00 11.68 89 LEU A O 1
ATOM 648 N N . ALA A 1 90 ? -20.092 1.723 2.586 1.00 13.25 90 ALA A N 1
ATOM 649 C CA . ALA A 1 90 ? -19.296 2.247 1.495 1.00 13.49 90 ALA A CA 1
ATOM 650 C C . ALA A 1 90 ? -19.121 3.764 1.664 1.00 12.72 90 ALA A C 1
ATOM 651 O O . ALA A 1 90 ? -20.082 4.432 2.003 1.00 12.55 90 ALA A O 1
ATOM 653 N N . TYR A 1 91 ? -17.907 4.212 1.422 1.00 12.86 91 TYR A N 1
ATOM 654 C CA . TYR A 1 91 ? -17.552 5.656 1.522 1.00 13.63 91 TYR A CA 1
ATOM 655 C C . TYR A 1 91 ? -16.804 6.076 0.280 1.00 11.67 91 TYR A C 1
ATOM 656 O O . TYR A 1 91 ? -16.109 5.291 -0.394 1.00 13.48 91 TYR A O 1
ATOM 665 N N . LEU A 1 92 ? -16.893 7.406 -0.008 1.00 12.62 92 LEU A N 1
ATOM 666 C CA . LEU A 1 92 ? -16.057 7.995 -1.017 1.00 11.33 92 LEU A CA 1
ATOM 667 C C . LEU A 1 92 ? -15.181 9.094 -0.396 1.00 12.18 92 LEU A C 1
ATOM 668 O O . LEU A 1 92 ? -15.607 9.750 0.592 1.00 12.99 92 LEU A O 1
ATOM 673 N N . ALA A 1 93 ? -13.997 9.300 -0.978 1.00 13.74 93 ALA A N 1
ATOM 674 C CA . ALA A 1 93 ? -13.220 10.526 -0.670 1.00 14.08 93 ALA A CA 1
ATOM 675 C C . ALA A 1 93 ? -12.671 11.065 -1.979 1.00 15.25 93 ALA A C 1
ATOM 676 O O . ALA A 1 93 ? -12.084 10.324 -2.769 1.00 13.09 93 ALA A O 1
ATOM 678 N N . LYS A 1 94 ? -12.783 12.407 -2.158 1.00 14.23 94 LYS A N 1
ATOM 679 C CA . LYS A 1 94 ? -12.222 13.016 -3.313 1.00 17.42 94 LYS A CA 1
ATOM 680 C C . LYS A 1 94 ? -10.698 13.040 -3.143 1.00 16.96 94 LYS A C 1
ATOM 681 O O . LYS A 1 94 ? -10.192 13.335 -2.052 1.00 15.66 94 LYS A O 1
ATOM 687 N N . VAL A 1 95 ? -9.970 12.721 -4.203 1.00 15.66 95 VAL A N 1
ATOM 688 C CA . VAL A 1 95 ? -8.497 12.681 -4.223 1.00 15.44 95 VAL A CA 1
ATOM 689 C C . VAL A 1 95 ? -7.986 13.346 -5.493 1.00 15.38 95 VAL A C 1
ATOM 690 O O . VAL A 1 95 ? -8.637 13.316 -6.534 1.00 15.27 95 VAL A O 1
ATOM 694 N N . PRO A 1 96 ? -6.785 13.948 -5.444 1.00 18.09 96 PRO A N 1
ATOM 695 C CA . PRO A 1 96 ? -6.180 14.511 -6.654 1.00 19.30 96 PRO A CA 1
ATOM 696 C C . PRO A 1 96 ? -5.926 13.438 -7.721 1.00 16.14 96 PRO A C 1
ATOM 697 O O . PRO A 1 96 ? -6.108 13.665 -8.901 1.00 17.61 96 PRO A O 1
ATOM 701 N N . ASP A 1 97 ? -5.546 12.250 -7.278 1.00 15.69 97 ASP A N 1
ATOM 702 C CA . ASP A 1 97 ? -5.167 11.195 -8.192 1.00 15.24 97 ASP A CA 1
ATOM 703 C C . ASP A 1 97 ? -5.530 9.882 -7.506 1.00 13.27 97 ASP A C 1
ATOM 704 O O . ASP A 1 97 ? -5.009 9.612 -6.417 1.00 14.61 97 ASP A O 1
ATOM 709 N N . ALA A 1 98 ? -6.427 9.087 -8.102 1.00 13.66 98 ALA A N 1
ATOM 710 C CA . ALA A 1 98 ? -6.886 7.812 -7.456 1.00 13.72 98 ALA A CA 1
ATOM 711 C C . ALA A 1 98 ? -5.786 6.753 -7.431 1.00 13.68 98 ALA A C 1
ATOM 712 O O . ALA A 1 98 ? -6.028 5.700 -6.831 1.00 14.41 98 ALA A O 1
ATOM 714 N N . THR A 1 99 ? -4.626 7.002 -8.046 1.00 13.18 99 THR A N 1
ATOM 715 C CA . THR A 1 99 ? -3.474 6.109 -7.930 1.00 13.08 99 THR A CA 1
ATOM 716 C C . THR A 1 99 ? -2.434 6.636 -6.931 1.00 13.45 99 THR A C 1
ATOM 717 O O . THR A 1 99 ? -1.360 6.007 -6.764 1.00 16.57 99 THR A O 1
ATOM 721 N N . GLN A 1 100 ? -2.715 7.742 -6.236 1.00 15.37 100 GLN A N 1
ATOM 722 C CA . GLN A 1 100 ? -1.691 8.277 -5.322 1.00 14.75 100 GLN A CA 1
ATOM 723 C C . GLN A 1 100 ? -1.466 7.317 -4.148 1.00 14.28 100 GLN A C 1
ATOM 724 O O . GLN A 1 100 ? -2.403 6.706 -3.647 1.00 15.46 100 GLN A O 1
ATOM 730 N N . SER A 1 101 ? -0.208 7.206 -3.690 1.00 16.96 101 SER A N 1
ATOM 731 C CA . SER A 1 101 ? 0.117 6.258 -2.616 1.00 17.54 101 SER A CA 1
ATOM 732 C C . SER A 1 101 ? -0.454 6.681 -1.263 1.00 16.39 101 SER A C 1
ATOM 733 O O . SER A 1 101 ? -0.873 5.816 -0.470 1.00 19.15 101 SER A O 1
ATOM 736 N N . ASP A 1 102 ? -0.459 7.995 -0.990 1.00 15.69 102 ASP A N 1
ATOM 737 C CA . ASP A 1 102 ? -0.783 8.489 0.340 1.00 17.06 102 ASP A CA 1
ATOM 738 C C . ASP A 1 102 ? -2.296 8.655 0.454 1.00 14.98 102 ASP A C 1
ATOM 739 O O . ASP A 1 102 ? -2.884 9.474 -0.279 1.00 18.27 102 ASP A O 1
ATOM 744 N N . VAL A 1 103 ? -2.921 7.878 1.354 1.00 14.15 103 VAL A N 1
ATOM 745 C CA . VAL A 1 103 ? -4.362 7.962 1.537 1.00 14.39 103 VAL A CA 1
ATOM 746 C C . VAL A 1 103 ? -4.709 8.619 2.879 1.00 15.47 103 VAL A C 1
ATOM 747 O O . VAL A 1 103 ? -5.899 8.624 3.287 1.00 15.75 103 VAL A O 1
ATOM 751 N N . THR A 1 104 ? -3.709 9.225 3.555 1.00 15.35 104 THR A N 1
ATOM 752 C CA . THR A 1 104 ? -4.004 9.908 4.764 1.00 16.13 104 THR A CA 1
ATOM 753 C C . THR A 1 104 ? -4.515 11.321 4.481 1.00 16.27 104 THR A C 1
ATOM 754 O O . THR A 1 104 ? -4.313 11.888 3.447 1.00 17.45 104 THR A O 1
ATOM 758 N N . GLY A 1 105 ? -5.222 11.844 5.459 1.00 16.49 105 GLY A N 1
ATOM 759 C CA . GLY A 1 105 ? -5.725 13.215 5.420 1.00 23.27 105 GLY A CA 1
ATOM 760 C C . GLY A 1 105 ? -6.802 13.452 4.351 1.00 22.32 105 GLY A C 1
ATOM 761 O O . GLY A 1 105 ? -6.941 14.542 3.814 1.00 28.28 105 GLY A O 1
ATOM 762 N N . LEU A 1 106 ? -7.590 12.430 4.029 1.00 14.85 106 LEU A N 1
ATOM 763 C CA . LEU A 1 106 ? -8.711 12.515 3.097 1.00 13.26 106 LEU A CA 1
ATOM 764 C C . LEU A 1 106 ? -10.020 12.660 3.875 1.00 13.56 106 LEU A C 1
ATOM 765 O O . LEU A 1 106 ? -10.066 12.330 5.065 1.00 17.14 106 LEU A O 1
ATOM 770 N N . LYS A 1 107 ? -11.064 13.167 3.181 1.00 15.21 107 LYS A N 1
ATOM 771 C CA . LYS A 1 107 ? -12.351 13.463 3.793 1.00 16.74 107 LYS A CA 1
ATOM 772 C C . LYS A 1 107 ? -13.372 12.493 3.207 1.00 13.53 107 LYS A C 1
ATOM 773 O O . LYS A 1 107 ? -13.685 12.536 2.042 1.00 15.92 107 LYS A O 1
ATOM 779 N N . TRP A 1 108 ? -13.896 11.654 4.097 1.00 13.92 108 TRP A N 1
ATOM 780 C CA . TRP A 1 108 ? -14.685 10.461 3.661 1.00 13.96 108 TRP A CA 1
ATOM 781 C C . TRP A 1 108 ? -16.164 10.697 3.932 1.00 14.57 108 TRP A C 1
ATOM 782 O O . TRP A 1 108 ? -16.488 11.030 5.081 1.00 15.81 108 TRP A O 1
ATOM 793 N N . PHE A 1 109 ? -17.022 10.538 2.915 1.00 14.45 109 PHE A N 1
ATOM 794 C CA . PHE A 1 109 ? -18.453 10.597 3.141 1.00 15.37 109 PHE A CA 1
ATOM 795 C C . PHE A 1 109 ? -19.055 9.233 2.824 1.00 13.37 109 PHE A C 1
ATOM 796 O O . PHE A 1 109 ? -18.664 8.580 1.863 1.00 14.29 109 PHE A O 1
ATOM 804 N N . LYS A 1 110 ? -20.027 8.883 3.643 1.00 15.29 110 LYS A N 1
ATOM 805 C CA . LYS A 1 110 ? -20.658 7.572 3.493 1.00 14.22 110 LYS A CA 1
ATOM 806 C C . LYS A 1 110 ? -21.741 7.659 2.427 1.00 13.05 110 LYS A C 1
ATOM 807 O O . LYS A 1 110 ? -22.557 8.605 2.463 1.00 14.87 110 LYS A O 1
ATOM 813 N N . ILE A 1 111 ? -21.765 6.710 1.488 1.00 13.18 111 ILE A N 1
ATOM 814 C CA . ILE A 1 111 ? -22.765 6.713 0.462 1.00 14.86 111 ILE A CA 1
ATOM 815 C C . ILE A 1 111 ? -23.759 5.554 0.572 1.00 13.52 111 ILE A C 1
ATOM 816 O O . ILE A 1 111 ? -24.747 5.558 -0.114 1.00 13.81 111 ILE A O 1
ATOM 821 N N . TRP A 1 112 ? -23.450 4.538 1.398 1.00 11.70 112 TRP A N 1
ATOM 822 C CA . TRP A 1 112 ? -24.303 3.377 1.526 1.00 13.15 112 TRP A CA 1
ATOM 823 C C . TRP A 1 112 ? -23.929 2.609 2.778 1.00 13.11 112 TRP A C 1
ATOM 824 O O . TRP A 1 112 ? -22.758 2.528 3.162 1.00 12.61 112 TRP A O 1
ATOM 835 N N . GLN A 1 113 ? -24.956 2.027 3.381 1.00 13.02 113 GLN A N 1
ATOM 836 C CA . GLN A 1 113 ? -24.698 1.008 4.415 1.00 12.24 113 GLN A CA 1
ATOM 837 C C . GLN A 1 113 ? -25.919 0.101 4.548 1.00 11.89 113 GLN A C 1
ATOM 838 O O . GLN A 1 113 ? -27.034 0.448 4.202 1.00 13.93 113 GLN A O 1
ATOM 844 N N . ASP A 1 114 ? -25.611 -1.090 5.065 1.00 12.62 114 ASP A N 1
ATOM 845 C CA . ASP A 1 114 ? -26.612 -2.054 5.408 1.00 13.16 114 ASP A CA 1
ATOM 846 C C . ASP A 1 114 ? -26.224 -2.646 6.760 1.00 12.92 114 ASP A C 1
ATOM 847 O O . ASP A 1 114 ? -25.191 -3.319 6.846 1.00 12.05 114 ASP A O 1
ATOM 852 N N . GLY A 1 115 ? -27.008 -2.297 7.783 1.00 13.46 115 GLY A N 1
ATOM 853 C CA . GLY A 1 115 ? -26.714 -2.650 9.133 1.00 13.72 115 GLY A CA 1
ATOM 854 C C . GLY A 1 115 ? -27.484 -3.861 9.619 1.00 13.40 115 GLY A C 1
ATOM 855 O O . GLY A 1 115 ? -27.199 -5.005 9.249 1.00 18.50 115 GLY A O 1
ATOM 856 N N . TYR A 1 116 ? -28.448 -3.622 10.486 1.00 13.19 116 TYR A N 1
ATOM 857 C CA . TYR A 1 116 ? -29.253 -4.654 11.073 1.00 13.27 116 TYR A CA 1
ATOM 858 C C . TYR A 1 116 ? -30.711 -4.216 10.948 1.00 12.71 116 TYR A C 1
ATOM 859 O O . TYR A 1 116 ? -31.041 -3.064 11.193 1.00 15.35 116 TYR A O 1
ATOM 868 N N . THR A 1 117 ? -31.567 -5.153 10.552 1.00 12.78 117 THR A N 1
ATOM 869 C CA . THR A 1 117 ? -32.998 -4.952 10.468 1.00 14.45 117 THR A CA 1
ATOM 870 C C . THR A 1 117 ? -33.684 -5.789 11.547 1.00 16.98 117 THR A C 1
ATOM 871 O O . THR A 1 117 ? -33.830 -6.993 11.429 1.00 16.74 117 THR A O 1
ATOM 875 N N . PRO A 1 118 ? -34.156 -5.177 12.646 1.00 19.59 118 PRO A N 1
ATOM 876 C CA . PRO A 1 118 ? -34.748 -5.936 13.746 1.00 25.53 118 PRO A CA 1
ATOM 877 C C . PRO A 1 118 ? -35.919 -6.844 13.369 1.00 24.39 118 PRO A C 1
ATOM 878 O O . PRO A 1 118 ? -36.010 -7.975 13.842 1.00 31.17 118 PRO A O 1
ATOM 882 N N . ALA A 1 119 ? -36.795 -6.348 12.509 1.00 27.84 119 ALA A N 1
ATOM 883 C CA . ALA A 1 119 ? -38.030 -7.111 12.197 1.00 28.95 119 ALA A CA 1
ATOM 884 C C . ALA A 1 119 ? -37.733 -8.427 11.476 1.00 23.38 119 ALA A C 1
ATOM 885 O O . ALA A 1 119 ? -38.544 -9.344 11.545 1.00 22.65 119 ALA A O 1
ATOM 887 N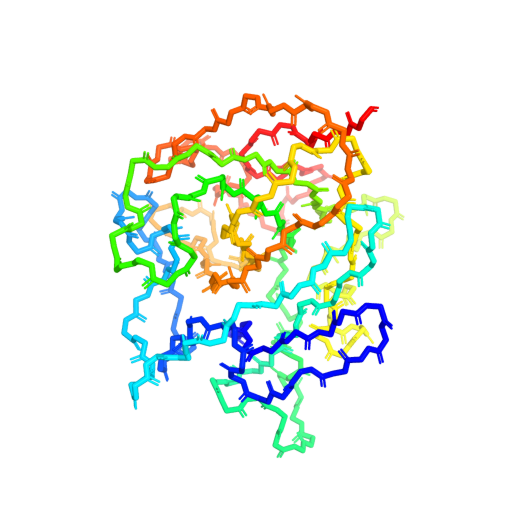 N . THR A 1 120 ? -36.579 -8.507 10.796 1.00 25.06 120 THR A N 1
ATOM 888 C CA . THR A 1 120 ? -36.227 -9.720 10.099 1.00 20.10 120 THR A CA 1
ATOM 889 C C . THR A 1 120 ? -35.002 -10.419 10.718 1.00 18.19 120 THR A C 1
ATOM 890 O O . THR A 1 120 ? -34.633 -11.506 10.263 1.00 19.26 120 THR A O 1
ATOM 894 N N . ARG A 1 121 ? -34.393 -9.786 11.726 1.00 18.23 121 ARG A N 1
ATOM 895 C CA . ARG A 1 121 ? -33.181 -10.248 12.432 1.00 17.96 121 ARG A CA 1
ATOM 896 C C . ARG A 1 121 ? -32.049 -10.453 11.416 1.00 15.26 121 ARG A C 1
ATOM 897 O O . ARG A 1 121 ? -31.197 -11.305 11.588 1.00 22.91 121 ARG A O 1
ATOM 905 N N . GLN A 1 122 ? -32.014 -9.641 10.365 1.00 13.17 122 GLN A N 1
ATOM 906 C CA . GLN A 1 122 ? -31.039 -9.859 9.293 1.00 11.31 122 GLN A CA 1
ATOM 907 C C . GLN A 1 122 ? -29.997 -8.723 9.270 1.00 11.95 122 GLN A C 1
ATOM 908 O O . GLN A 1 122 ? -30.304 -7.541 9.357 1.00 12.72 122 GLN A O 1
ATOM 914 N N . TRP A 1 123 ? -28.744 -9.121 9.096 1.00 11.82 123 TRP A N 1
ATOM 915 C CA . TRP A 1 123 ? -27.622 -8.197 8.992 1.00 11.68 123 TRP A CA 1
ATOM 916 C C . TRP A 1 123 ? -27.202 -7.972 7.543 1.00 10.11 123 TRP A C 1
ATOM 917 O O . TRP A 1 123 ? -27.424 -8.792 6.674 1.00 12.13 123 TRP A O 1
ATOM 928 N N . GLY A 1 124 ? -26.508 -6.852 7.292 1.00 11.11 124 GLY A N 1
ATOM 929 C CA . GLY A 1 124 ? -25.938 -6.601 6.018 1.00 11.51 124 GLY A CA 1
ATOM 930 C C . GLY A 1 124 ? -25.012 -7.722 5.559 1.00 10.39 124 GLY A C 1
ATOM 931 O O . GLY A 1 124 ? -24.941 -8.009 4.343 1.00 11.49 124 GLY A O 1
ATOM 932 N N . SER A 1 125 ? -24.272 -8.317 6.508 1.00 9.79 125 SER A N 1
ATOM 933 C CA . SER A 1 125 ? -23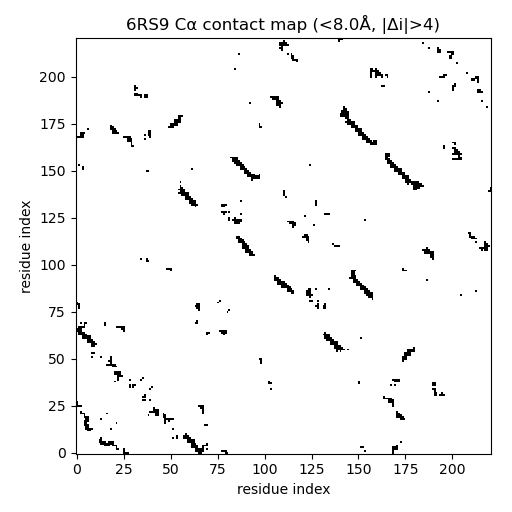.406 -9.446 6.215 1.00 10.52 125 SER A CA 1
ATOM 934 C C . SER A 1 125 ? -24.190 -10.650 5.656 1.00 9.47 125 SER A C 1
ATOM 935 O O . SER A 1 125 ? -23.676 -11.382 4.787 1.00 11.19 125 SER A O 1
ATOM 938 N N . ASP A 1 126 ? -25.387 -10.889 6.179 1.00 10.42 126 ASP A N 1
ATOM 939 C CA . ASP A 1 126 ? -26.237 -11.999 5.679 1.00 11.65 126 ASP A CA 1
ATOM 940 C C . ASP A 1 126 ? -26.606 -11.740 4.219 1.00 10.45 126 ASP A C 1
ATOM 941 O O . ASP A 1 126 ? -26.559 -12.585 3.367 1.00 11.05 126 ASP A O 1
ATOM 946 N N . LYS A 1 127 ? -27.015 -10.488 3.935 1.00 12.11 127 LYS A N 1
ATOM 947 C CA . LYS A 1 127 ? -27.382 -10.122 2.584 1.00 12.33 127 LYS A CA 1
ATOM 948 C C . LYS A 1 127 ? -26.160 -10.224 1.660 1.00 11.64 127 LYS A C 1
ATOM 949 O O . LYS A 1 127 ? -26.299 -10.628 0.495 1.00 11.82 127 LYS A O 1
ATOM 955 N N . LEU A 1 128 ? -24.982 -9.808 2.137 1.00 12.04 128 LEU A N 1
ATOM 956 C CA . LEU A 1 128 ? -23.783 -9.924 1.330 1.00 12.72 128 LEU A CA 1
ATOM 957 C C . LEU A 1 128 ? -23.535 -11.390 0.964 1.00 10.87 128 LEU A C 1
ATOM 958 O O . LEU A 1 128 ? -23.191 -11.677 -0.165 1.00 12.28 128 LEU A O 1
ATOM 963 N N . PHE A 1 129 ? -23.706 -12.246 1.964 1.00 10.48 129 PHE A N 1
ATOM 964 C CA . PHE A 1 129 ? -23.554 -13.688 1.729 1.00 10.41 129 PHE A CA 1
ATOM 965 C C . PHE A 1 129 ? -24.562 -14.199 0.683 1.00 10.59 129 PHE A C 1
ATOM 966 O O . PHE A 1 129 ? -24.201 -14.891 -0.291 1.00 12.19 129 PHE A O 1
ATOM 974 N N . ILE A 1 130 ? -25.826 -13.840 0.849 1.00 10.93 130 ILE A N 1
ATOM 975 C CA . ILE A 1 130 ? -26.893 -14.281 -0.080 1.00 10.54 130 ILE A CA 1
ATOM 976 C C . ILE A 1 130 ? -26.576 -13.791 -1.502 1.00 11.91 130 ILE A C 1
ATOM 977 O O . ILE A 1 130 ? -26.811 -14.492 -2.493 1.00 12.98 130 ILE A O 1
ATOM 982 N N . ASN A 1 131 ? -26.022 -12.564 -1.586 1.00 11.93 131 ASN A N 1
ATOM 983 C CA . ASN A 1 131 ? -25.717 -11.933 -2.834 1.00 11.40 131 ASN A CA 1
ATOM 984 C C . ASN A 1 131 ? -24.327 -12.320 -3.394 1.00 12.55 131 ASN A C 1
ATOM 985 O O . ASN A 1 131 ? -23.819 -11.677 -4.326 1.00 13.14 131 ASN A O 1
ATOM 990 N N . GLY A 1 132 ? -23.725 -13.407 -2.887 1.00 11.57 132 GLY A N 1
ATOM 991 C CA . GLY A 1 132 ? -22.497 -13.927 -3.434 1.00 12.91 132 GLY A CA 1
ATOM 992 C C . GLY A 1 132 ? -21.332 -12.951 -3.345 1.00 11.60 132 GLY A C 1
ATOM 993 O O . GLY A 1 132 ? -20.407 -13.010 -4.162 1.00 14.46 132 GLY A O 1
ATOM 994 N N . GLY A 1 133 ? -21.357 -12.105 -2.307 1.00 11.66 133 GLY A N 1
ATOM 995 C CA . GLY A 1 133 ? -20.310 -11.081 -2.073 1.00 11.51 133 GLY A CA 1
ATOM 996 C C . GLY A 1 133 ? -20.526 -9.780 -2.804 1.00 10.43 133 GLY A C 1
ATOM 997 O O . GLY A 1 133 ? -19.636 -8.904 -2.710 1.00 12.47 133 GLY A O 1
ATOM 998 N N . ASN A 1 134 ? -21.645 -9.663 -3.503 1.00 10.76 134 ASN A N 1
ATOM 999 C CA . ASN A 1 134 ? -21.951 -8.417 -4.214 1.00 11.68 134 ASN A CA 1
ATOM 1000 C C . ASN A 1 134 ? -22.547 -7.351 -3.285 1.00 11.19 134 ASN A C 1
ATOM 1001 O O . ASN A 1 134 ? -23.653 -7.460 -2.815 1.00 12.80 134 ASN A O 1
ATOM 1006 N N . ALA A 1 135 ? -21.731 -6.315 -3.031 1.00 12.05 135 ALA A N 1
ATOM 1007 C CA . ALA A 1 135 ? -22.214 -5.111 -2.315 1.00 11.73 135 ALA A CA 1
ATOM 1008 C C . ALA A 1 135 ? -22.577 -4.103 -3.400 1.00 11.83 135 ALA A C 1
ATOM 1009 O O . ALA A 1 135 ? -21.662 -3.553 -4.052 1.00 12.21 135 ALA A O 1
ATOM 1011 N N . THR A 1 136 ? -23.884 -3.924 -3.644 1.00 11.99 136 THR A N 1
ATOM 1012 C CA . THR A 1 136 ? -24.339 -3.111 -4.745 1.00 13.04 136 THR A CA 1
ATOM 1013 C C . THR A 1 136 ? -24.909 -1.794 -4.221 1.00 12.40 136 THR A C 1
ATOM 1014 O O . THR A 1 136 ? -25.728 -1.779 -3.304 1.00 14.46 136 THR A O 1
ATOM 1018 N N . PHE A 1 137 ? -24.463 -0.693 -4.833 1.00 11.95 137 PHE A N 1
ATOM 1019 C CA . PHE A 1 137 ? -24.884 0.656 -4.414 1.00 12.42 137 PHE A CA 1
ATOM 1020 C C . PHE A 1 137 ? -24.703 1.625 -5.588 1.00 12.80 137 PHE A C 1
ATOM 1021 O O . PHE A 1 137 ? -24.037 1.349 -6.580 1.00 14.66 137 PHE A O 1
ATOM 1029 N N . THR A 1 138 ? -25.358 2.773 -5.463 1.00 14.59 138 THR A N 1
ATOM 1030 C CA . THR A 1 138 ? -25.263 3.782 -6.508 1.00 14.87 138 THR A CA 1
ATOM 1031 C C . THR A 1 138 ? -24.325 4.902 -6.053 1.00 14.31 138 THR A C 1
ATOM 1032 O O . THR A 1 138 ? -24.235 5.226 -4.855 1.00 17.34 138 THR A O 1
ATOM 1036 N N . ILE A 1 139 ? -23.612 5.456 -7.035 1.00 15.30 139 ILE A N 1
ATOM 1037 C CA . ILE A 1 139 ? -22.850 6.660 -6.801 1.00 15.90 139 ILE A CA 1
ATOM 1038 C C . ILE A 1 139 ? -23.810 7.845 -6.825 1.00 14.85 139 ILE A C 1
ATOM 1039 O O . ILE A 1 139 ? -24.539 8.025 -7.795 1.00 15.78 139 ILE A O 1
ATOM 1044 N N . PRO A 1 140 ? -23.871 8.690 -5.784 1.00 16.83 140 PRO A N 1
ATOM 1045 C CA . PRO A 1 140 ? -24.824 9.811 -5.792 1.00 16.87 140 PRO A CA 1
ATOM 1046 C C . PRO A 1 140 ? -24.708 10.653 -7.077 1.00 16.89 140 PRO A C 1
ATOM 1047 O O . PRO A 1 140 ? -23.594 10.994 -7.506 1.00 18.62 140 PRO A O 1
ATOM 1051 N N . SER A 1 141 ? -25.867 11.001 -7.651 1.00 17.48 141 SER A N 1
ATOM 1052 C CA A SER A 1 141 ? -26.003 11.681 -8.953 0.50 19.97 141 SER A CA 1
ATOM 1053 C CA B SER A 1 141 ? -25.906 11.639 -8.974 0.50 18.05 141 SER A CA 1
ATOM 1054 C C . SER A 1 141 ? -25.436 13.103 -8.951 1.00 17.46 141 SER A C 1
ATOM 1055 O O . SER A 1 141 ? -25.064 13.611 -9.992 1.00 19.51 141 SER A O 1
ATOM 1060 N N . CYS A 1 142 ? -25.428 13.743 -7.790 1.00 19.18 142 CYS A N 1
ATOM 1061 C CA . CYS A 1 142 ? -25.144 15.189 -7.744 1.00 19.53 142 CYS A CA 1
ATOM 1062 C C . CYS A 1 142 ? -23.657 15.515 -7.515 1.00 18.29 142 CYS A C 1
ATOM 1063 O O . CYS A 1 142 ? -23.291 16.699 -7.478 1.00 22.72 142 CYS A O 1
ATOM 1066 N N . LEU A 1 143 ? -22.793 14.488 -7.372 1.00 17.99 143 LEU A N 1
ATOM 1067 C CA . LEU A 1 143 ? -21.393 14.742 -7.005 1.00 18.47 143 LEU A CA 1
ATOM 1068 C C . LEU A 1 143 ? -20.591 15.444 -8.106 1.00 22.19 143 LEU A C 1
ATOM 1069 O O . LEU A 1 143 ? -20.803 15.265 -9.271 1.00 26.14 143 LEU A O 1
ATOM 1074 N N . GLN A 1 144 ? -19.621 16.252 -7.626 1.00 17.58 144 GLN A N 1
ATOM 1075 C CA . GLN A 1 144 ? -18.592 16.816 -8.453 1.00 19.31 144 GLN A CA 1
ATOM 1076 C C . GLN A 1 144 ? -17.781 15.709 -9.130 1.00 18.31 144 GLN A C 1
ATOM 1077 O O . GLN A 1 144 ? -17.279 14.830 -8.437 1.00 19.06 144 GLN A O 1
ATOM 1083 N N . ALA A 1 145 ? -17.655 15.791 -10.460 1.00 17.41 145 ALA A N 1
ATOM 1084 C CA . ALA A 1 145 ? -16.832 14.892 -11.238 1.00 17.43 145 ALA A CA 1
ATOM 1085 C C . ALA A 1 145 ? -15.374 14.987 -10.767 1.00 16.04 145 ALA A C 1
ATOM 1086 O O . ALA A 1 145 ? -14.884 16.037 -10.319 1.00 19.95 145 ALA A O 1
ATOM 1088 N N . GLY A 1 146 ? -14.679 13.854 -10.883 1.00 16.23 146 GLY A N 1
ATOM 1089 C CA . GLY A 1 146 ? -13.264 13.794 -10.600 1.00 15.58 146 GLY A CA 1
ATOM 1090 C C . GLY A 1 146 ? -12.832 12.501 -9.985 1.00 16.33 146 GLY A C 1
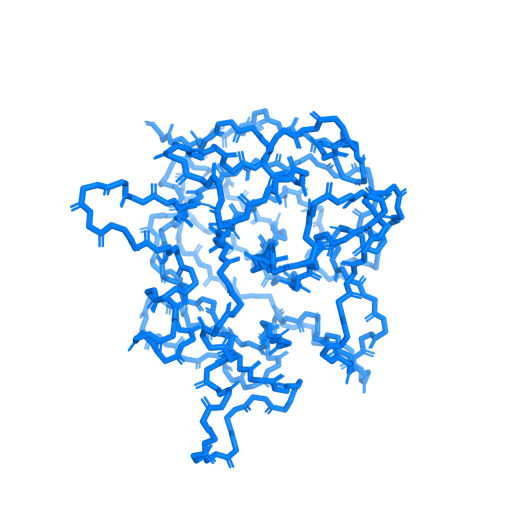ATOM 1091 O O . GLY A 1 146 ? -13.620 11.548 -9.957 1.00 14.15 146 GLY A O 1
ATOM 1092 N N . GLN A 1 147 ? -11.597 12.471 -9.517 1.00 15.28 147 GLN A N 1
ATOM 1093 C CA . GLN A 1 147 ? -11.057 11.199 -9.005 1.00 15.68 147 GLN A CA 1
ATOM 1094 C C . GLN A 1 147 ? -11.429 11.036 -7.542 1.00 15.06 147 GLN A C 1
ATOM 1095 O O . GLN A 1 147 ? -11.380 11.939 -6.748 1.00 15.55 147 GLN A O 1
ATOM 1101 N N . TYR A 1 148 ? -11.802 9.799 -7.175 1.00 14.26 148 TYR A N 1
ATOM 1102 C CA . TYR A 1 148 ? -12.196 9.453 -5.825 1.00 13.73 148 TYR A CA 1
ATOM 1103 C C . TYR A 1 148 ? -11.650 8.058 -5.452 1.00 11.70 148 TYR A C 1
ATOM 1104 O O . TYR A 1 148 ? -11.415 7.197 -6.325 1.00 11.38 148 TYR A O 1
ATOM 1113 N N . LEU A 1 149 ? -11.461 7.880 -4.158 1.00 14.43 149 LEU A N 1
ATOM 1114 C CA . LEU A 1 149 ? -11.300 6.513 -3.592 1.00 12.39 149 LEU A CA 1
ATOM 1115 C C . LEU A 1 149 ? -12.643 6.088 -3.058 1.00 12.44 149 LEU A C 1
ATOM 1116 O O . LEU A 1 149 ? -13.404 6.804 -2.479 1.00 12.76 149 LEU A O 1
ATOM 1121 N N . LEU A 1 150 ? -12.882 4.765 -3.217 1.00 11.69 150 LEU A N 1
ATOM 1122 C CA . LEU A 1 150 ? -14.127 4.106 -2.858 1.00 10.72 150 LEU A CA 1
ATOM 1123 C C . LEU A 1 150 ? -13.800 3.031 -1.805 1.00 11.08 150 LEU A C 1
ATOM 1124 O O . LEU A 1 150 ? -13.306 1.917 -2.147 1.00 12.70 150 LEU A O 1
ATOM 1129 N N . ARG A 1 151 ? -14.043 3.346 -0.542 1.00 11.13 151 ARG A N 1
ATOM 1130 C CA . ARG A 1 151 ? -13.692 2.511 0.621 1.00 9.01 151 ARG A CA 1
ATOM 1131 C C . ARG A 1 151 ? -14.922 1.673 0.963 1.00 11.43 151 ARG A C 1
ATOM 1132 O O . ARG A 1 151 ? -15.947 2.201 1.341 1.00 12.43 151 ARG A O 1
ATOM 1140 N N . VAL A 1 152 ? -14.844 0.320 0.765 1.00 10.65 152 VAL A N 1
ATOM 1141 C CA . VAL A 1 152 ? -15.971 -0.523 1.058 1.00 9.43 152 VAL A CA 1
ATOM 1142 C C . VAL A 1 152 ? -15.530 -1.545 2.114 1.00 11.15 152 VAL A C 1
ATOM 1143 O O . VAL A 1 152 ? -14.411 -2.094 2.011 1.00 11.64 152 VAL A O 1
ATOM 1147 N N . GLU A 1 153 ? -16.422 -1.743 3.093 1.00 11.95 153 GLU A N 1
ATOM 1148 C CA . GLU A 1 153 ? -16.051 -2.363 4.368 1.00 10.56 153 GLU A CA 1
ATOM 1149 C C . GLU A 1 153 ? -17.156 -3.285 4.829 1.00 10.76 153 GLU A C 1
ATOM 1150 O O . GLU A 1 153 ? -18.305 -2.969 4.831 1.00 11.99 153 GLU A O 1
ATOM 1156 N N . SER A 1 154 ? -16.665 -4.458 5.270 1.00 9.97 154 SER A N 1
ATOM 1157 C CA . SER A 1 154 ? -17.477 -5.481 5.954 1.00 11.44 154 SER A CA 1
ATOM 1158 C C . SER A 1 154 ? -16.949 -5.586 7.384 1.00 11.55 154 SER A C 1
ATOM 1159 O O . SER A 1 154 ? -15.762 -5.803 7.548 1.00 11.44 154 SER A O 1
ATOM 1162 N N . ILE A 1 155 ? -17.796 -5.429 8.397 1.00 11.08 155 ILE A N 1
ATOM 1163 C CA . ILE A 1 155 ? -17.360 -5.520 9.787 1.00 12.17 155 ILE A CA 1
ATOM 1164 C C . ILE A 1 155 ? -17.965 -6.773 10.416 1.00 11.21 155 ILE A C 1
ATOM 1165 O O . ILE A 1 155 ? -19.169 -6.923 10.375 1.00 14.14 155 ILE A O 1
ATOM 1170 N N . SER A 1 156 ? -17.102 -7.599 11.018 1.00 9.81 156 SER A N 1
ATOM 1171 C CA . SER A 1 156 ? -17.623 -8.702 11.797 1.00 11.15 156 SER A CA 1
ATOM 1172 C C . SER A 1 156 ? -17.666 -8.301 13.266 1.00 12.43 156 SER A C 1
ATOM 1173 O O . SER A 1 156 ? -16.650 -7.894 13.832 1.00 11.93 156 SER A O 1
ATOM 1176 N N . LEU A 1 157 ? -18.829 -8.490 13.875 1.00 12.18 157 LEU A N 1
ATOM 1177 C CA . LEU A 1 157 ? -19.019 -8.162 15.290 1.00 12.48 157 LEU A CA 1
ATOM 1178 C C . LEU A 1 157 ? -19.010 -9.414 16.180 1.00 12.07 157 LEU A C 1
ATOM 1179 O O . LEU A 1 157 ? -19.360 -9.353 17.351 1.00 13.83 157 LEU A O 1
ATOM 1184 N N . LEU A 1 158 ? -18.563 -10.541 15.623 1.00 12.96 158 LEU A N 1
ATOM 1185 C CA . LEU A 1 158 ? -18.614 -11.785 16.368 1.00 15.75 158 LEU A CA 1
ATOM 1186 C C . LEU A 1 158 ? -17.869 -11.683 17.724 1.00 14.83 158 LEU A C 1
ATOM 1187 O O . LEU A 1 158 ? -18.332 -12.219 18.771 1.00 18.91 158 LEU A O 1
ATOM 1192 N N . ASN A 1 159 ? -16.725 -10.997 17.731 1.00 15.36 159 ASN A N 1
ATOM 1193 C CA . ASN A 1 159 ? -15.885 -10.874 18.928 1.00 18.47 159 ASN A CA 1
ATOM 1194 C C . ASN A 1 159 ? -15.821 -9.420 19.423 1.00 16.33 159 ASN A C 1
ATOM 1195 O O . ASN A 1 159 ? -14.821 -9.002 20.024 1.00 19.12 159 ASN A O 1
ATOM 1200 N N . ALA A 1 160 ? -16.899 -8.658 19.199 1.00 13.85 160 ALA A N 1
ATOM 1201 C CA . ALA A 1 160 ? -16.865 -7.221 19.444 1.00 14.54 160 ALA A CA 1
ATOM 1202 C C . ALA A 1 160 ? -17.430 -6.789 20.809 1.00 14.33 160 ALA A C 1
ATOM 1203 O O . ALA A 1 160 ? -17.722 -5.573 20.964 1.00 16.37 160 ALA A O 1
ATOM 1205 N N . GLU A 1 161 ? -17.511 -7.690 21.798 1.00 14.78 161 GLU A N 1
ATOM 1206 C CA . GLU A 1 161 ? -17.981 -7.389 23.174 1.00 17.34 161 GLU A CA 1
ATOM 1207 C C . GLU A 1 161 ? -16.976 -6.485 23.903 1.00 15.67 161 GLU A C 1
ATOM 1208 O O . GLU A 1 161 ? -17.347 -5.793 24.884 1.00 17.06 161 GLU A O 1
ATOM 1214 N N . GLN A 1 162 ? -15.714 -6.500 23.445 1.00 13.45 162 GLN A N 1
ATOM 1215 C CA . GLN A 1 162 ? -14.669 -5.587 23.922 1.00 13.37 162 GLN A CA 1
ATOM 1216 C C . GLN A 1 162 ? -13.981 -4.963 22.702 1.00 11.71 162 GLN A C 1
ATOM 1217 O O . GLN A 1 162 ? -14.228 -5.344 21.574 1.00 13.45 162 GLN A O 1
ATOM 1223 N N . TYR A 1 163 ? -13.141 -3.953 22.969 1.00 12.13 163 TYR A N 1
ATOM 1224 C CA . TYR A 1 163 ? -12.290 -3.349 21.958 1.00 11.51 163 TYR A CA 1
ATOM 1225 C C . TYR A 1 163 ? -10.837 -3.536 22.395 1.00 11.14 163 TYR A C 1
ATOM 1226 O O . TYR A 1 163 ? -10.534 -3.279 23.559 1.00 12.91 163 TYR A O 1
ATOM 1235 N N . PRO A 1 164 ? -9.921 -4.012 21.522 1.00 13.25 164 PRO A N 1
ATOM 1236 C CA . PRO A 1 164 ? -10.245 -4.488 20.181 1.00 13.71 164 PRO A CA 1
ATOM 1237 C C . PRO A 1 164 ? -11.125 -5.746 20.157 1.00 13.23 164 PRO A C 1
ATOM 1238 O O . PRO A 1 164 ? -11.164 -6.506 21.126 1.00 14.04 164 PRO A O 1
ATOM 1242 N N . GLY A 1 165 ? -11.824 -5.938 19.049 1.00 12.40 165 GLY A N 1
ATOM 1243 C CA . GLY A 1 165 ? -12.715 -7.053 18.926 1.00 13.18 165 GLY A CA 1
ATOM 1244 C C . GLY A 1 165 ? -13.380 -7.088 17.565 1.00 12.58 165 GLY A C 1
ATOM 1245 O O . GLY A 1 165 ? -13.347 -8.083 16.865 1.00 13.04 165 GLY A O 1
ATOM 1246 N N . ALA A 1 166 ? -14.028 -5.973 17.217 1.00 12.66 166 ALA A N 1
ATOM 1247 C CA . ALA A 1 166 ? -14.600 -5.783 15.870 1.00 12.06 166 ALA A CA 1
ATOM 1248 C C . ALA A 1 166 ? -13.503 -6.022 14.833 1.00 10.59 166 ALA A C 1
ATOM 1249 O O . ALA A 1 166 ? -12.357 -5.597 15.011 1.00 13.09 166 ALA A O 1
ATOM 1251 N N . GLN A 1 167 ? -13.860 -6.719 13.763 1.00 10.86 167 GLN A N 1
ATOM 1252 C CA . GLN A 1 167 ? -12.939 -7.068 12.686 1.00 11.38 167 GLN A CA 1
ATOM 1253 C C . GLN A 1 167 ? -13.365 -6.316 11.416 1.00 10.57 167 GLN A C 1
ATOM 1254 O O . GLN A 1 167 ? -14.492 -6.478 10.928 1.00 11.83 167 GLN A O 1
ATOM 1260 N N . PHE A 1 168 ? -12.453 -5.495 10.886 1.00 10.32 168 PHE A N 1
ATOM 1261 C CA . PHE A 1 168 ? -12.748 -4.603 9.750 1.00 10.66 168 PHE A CA 1
ATOM 1262 C C . PHE A 1 168 ? -12.065 -5.175 8.502 1.00 11.20 168 PHE A C 1
ATOM 1263 O O . PHE A 1 168 ? -10.848 -5.311 8.471 1.00 11.81 168 PHE A O 1
ATOM 1271 N N . PHE A 1 169 ? -12.877 -5.516 7.511 1.00 10.60 169 PHE A N 1
ATOM 1272 C CA . PHE A 1 169 ? -12.426 -6.069 6.267 1.00 10.21 169 PHE A CA 1
ATOM 1273 C C . PHE A 1 169 ? -12.748 -5.068 5.172 1.00 10.16 169 PHE A C 1
ATOM 1274 O O . PHE A 1 169 ? -13.906 -4.848 4.863 1.00 11.04 169 PHE A O 1
ATOM 1282 N N . LEU A 1 170 ? -11.705 -4.448 4.634 1.00 10.90 170 LEU A N 1
ATOM 1283 C CA . LEU A 1 170 ? -11.980 -3.312 3.726 1.00 11.49 170 LEU A CA 1
ATOM 1284 C C . LEU A 1 170 ? -10.886 -3.215 2.686 1.00 12.64 170 LEU A C 1
ATOM 1285 O O . LEU A 1 170 ? -9.754 -3.651 2.907 1.00 12.94 170 LEU A O 1
ATOM 1290 N N . SER A 1 171 ? -11.262 -2.600 1.559 1.00 10.66 171 SER A N 1
ATOM 1291 C CA . SER A 1 171 ? -10.324 -2.152 0.568 1.00 11.36 171 SER A CA 1
ATOM 1292 C C . SER A 1 171 ? -10.824 -0.826 -0.032 1.00 12.09 171 SER A C 1
ATOM 1293 O O . SER A 1 171 ? -11.988 -0.459 0.104 1.00 12.97 171 SER A O 1
ATOM 1296 N N . CYS A 1 172 ? -9.926 -0.263 -0.813 1.00 12.02 172 CYS A N 1
ATOM 1297 C CA . CYS A 1 172 ? -10.259 0.948 -1.558 1.00 11.95 172 CYS A CA 1
ATOM 1298 C C . CYS A 1 172 ? -10.217 0.714 -3.071 1.00 13.20 172 CYS A C 1
ATOM 1299 O O . CYS A 1 172 ? -9.217 0.226 -3.588 1.00 12.27 172 CYS A O 1
ATOM 1302 N N . GLY A 1 173 ? -11.310 1.058 -3.756 1.00 13.59 173 GLY A N 1
ATOM 1303 C CA . GLY A 1 173 ? -11.324 1.127 -5.180 1.00 13.50 173 GLY A CA 1
ATOM 1304 C C . GLY A 1 173 ? -10.895 2.519 -5.666 1.00 13.37 173 GLY A C 1
ATOM 1305 O O . GLY A 1 173 ? -10.951 3.525 -4.909 1.00 11.98 173 GLY A O 1
ATOM 1306 N N . GLN A 1 174 ? -10.496 2.547 -6.915 1.00 13.14 174 GLN A N 1
ATOM 1307 C CA . GLN A 1 174 ? -9.951 3.755 -7.611 1.00 13.46 174 GLN A CA 1
ATOM 1308 C C . GLN A 1 174 ? -10.936 4.071 -8.736 1.00 11.43 174 GLN A C 1
ATOM 1309 O O . GLN A 1 174 ? -11.060 3.315 -9.712 1.00 12.87 174 GLN A O 1
ATOM 1315 N N . ILE A 1 175 ? -11.642 5.219 -8.591 1.00 12.07 175 ILE A N 1
ATOM 1316 C CA . ILE A 1 175 ? -12.664 5.586 -9.538 1.00 11.99 175 ILE A CA 1
ATOM 1317 C C . ILE A 1 175 ? -12.528 7.041 -9.996 1.00 13.25 175 ILE A C 1
ATOM 1318 O O . ILE A 1 175 ? -11.904 7.881 -9.344 1.00 12.79 175 ILE A O 1
ATOM 1323 N N . ASN A 1 176 ? -13.129 7.251 -11.153 1.00 14.96 176 ASN A N 1
ATOM 1324 C CA . ASN A 1 176 ? -13.201 8.593 -11.795 1.00 13.72 176 ASN A CA 1
ATOM 1325 C C . ASN A 1 176 ? -14.672 8.814 -12.068 1.00 12.94 176 ASN A C 1
ATOM 1326 O O . ASN A 1 176 ? -15.220 8.217 -12.966 1.00 13.83 176 ASN A O 1
ATOM 1331 N N . ILE A 1 177 ? -15.298 9.656 -11.239 1.00 12.89 177 ILE A N 1
ATOM 1332 C CA . ILE A 1 177 ? -16.679 9.956 -11.387 1.00 13.88 177 ILE A CA 1
ATOM 1333 C C . ILE A 1 177 ? -16.842 10.948 -12.538 1.00 14.53 177 ILE A C 1
ATOM 1334 O O . ILE A 1 177 ? -16.235 11.989 -12.519 1.00 17.80 177 ILE A O 1
ATOM 1339 N N . THR A 1 178 ? -17.690 10.588 -13.493 1.00 16.54 178 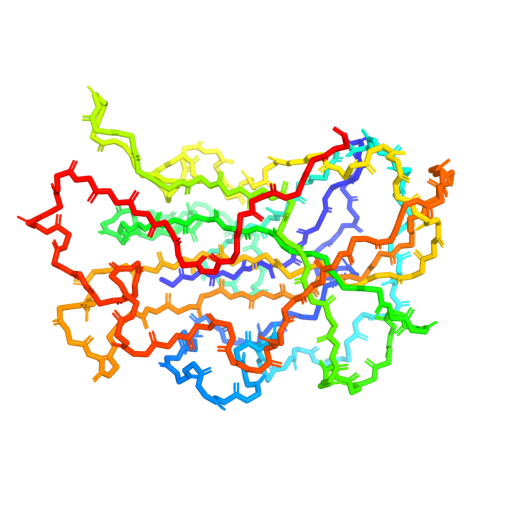THR A N 1
ATOM 1340 C CA . THR A 1 178 ? -17.994 11.426 -14.641 1.00 16.81 178 THR A CA 1
ATOM 1341 C C . THR A 1 178 ? -19.412 12.005 -14.551 1.00 18.78 178 THR A C 1
ATOM 1342 O O . THR A 1 178 ? -20.278 11.526 -13.832 1.00 20.31 178 THR A O 1
ATOM 1346 N N . GLY A 1 179 ? -19.618 13.090 -15.315 1.00 18.81 179 GLY A N 1
ATOM 1347 C CA . GLY A 1 179 ? -20.895 13.754 -15.319 1.00 18.87 179 GLY A CA 1
ATOM 1348 C C . GLY A 1 179 ? -21.116 14.491 -14.006 1.00 19.86 179 GLY A C 1
ATOM 1349 O O . GLY A 1 179 ? -20.291 15.325 -13.564 1.00 23.89 179 GLY A O 1
ATOM 1350 N N . GLY A 1 180 ? -22.222 14.174 -13.349 1.00 18.68 180 GLY A N 1
ATOM 1351 C CA . GLY A 1 180 ? -22.465 14.661 -12.030 1.00 18.67 180 GLY A CA 1
ATOM 1352 C C . GLY A 1 180 ? -22.886 16.126 -12.019 1.00 19.69 180 GLY A C 1
ATOM 1353 O O . GLY A 1 180 ? -23.410 16.665 -13.004 1.00 23.18 180 GLY A O 1
ATOM 1354 N N . ASN A 1 181 ? -22.682 16.761 -10.871 1.00 18.64 181 ASN A N 1
ATOM 1355 C CA . ASN A 1 181 ? -23.123 18.153 -10.698 1.00 20.03 181 ASN A CA 1
ATOM 1356 C C . ASN A 1 181 ? -22.005 18.815 -9.905 1.00 22.02 181 ASN A C 1
ATOM 1357 O O . ASN A 1 181 ? -20.845 18.608 -10.268 1.00 20.69 181 ASN A O 1
ATOM 1362 N N . LYS A 1 182 ? -22.300 19.582 -8.851 1.00 19.73 182 LYS A N 1
ATOM 1363 C CA . LYS A 1 182 ? -21.212 20.288 -8.237 1.00 20.07 182 LYS A CA 1
ATOM 1364 C C . LYS A 1 182 ? -21.163 20.070 -6.731 1.00 19.06 182 LYS A C 1
ATOM 1365 O O . LYS A 1 182 ? -20.456 20.820 -6.037 1.00 24.67 182 LYS A O 1
ATOM 1371 N N . VAL A 1 183 ? -21.855 19.029 -6.232 1.00 19.51 183 VAL A N 1
ATOM 1372 C CA . VAL A 1 183 ? -21.921 18.821 -4.812 1.00 19.89 183 VAL A CA 1
ATOM 1373 C C . VAL A 1 183 ? -20.628 18.158 -4.353 1.00 19.57 183 VAL A C 1
ATOM 1374 O O . VAL A 1 183 ? -20.186 17.165 -4.915 1.00 17.94 183 VAL A O 1
ATOM 1378 N N . GLN A 1 184 ? -20.063 18.705 -3.285 1.00 19.50 184 GLN A N 1
ATOM 1379 C CA . GLN A 1 184 ? -18.871 18.169 -2.611 1.00 19.74 184 GLN A CA 1
ATOM 1380 C C . GLN A 1 184 ? -19.227 18.010 -1.140 1.00 17.92 184 GLN A C 1
ATOM 1381 O O . GLN A 1 184 ? -19.124 18.980 -0.353 1.00 28.65 184 GLN A O 1
ATOM 1387 N N . PRO A 1 185 ? -19.654 16.793 -0.729 1.00 17.75 185 PRO A N 1
ATOM 1388 C CA . PRO A 1 185 ? -20.155 16.599 0.618 1.00 18.07 185 PRO A CA 1
ATOM 1389 C C . PRO A 1 185 ? -19.084 16.773 1.696 1.00 17.81 185 PRO A C 1
ATOM 1390 O O . PRO A 1 185 ? -17.887 16.555 1.446 1.00 20.74 185 PRO A O 1
ATOM 1394 N N . VAL A 1 186 ? -19.530 17.140 2.891 1.00 20.08 186 VAL A N 1
ATOM 1395 C CA . VAL A 1 186 ? -18.657 17.154 4.029 1.00 20.96 186 VAL A CA 1
ATOM 1396 C C . VAL A 1 186 ? -18.304 15.716 4.414 1.00 20.66 186 VAL A C 1
ATOM 1397 O O . VAL A 1 186 ? -19.161 14.823 4.451 1.00 21.75 186 VAL A O 1
ATOM 1401 N N . GLY A 1 187 ? -17.032 15.496 4.712 1.00 20.59 187 GLY A N 1
ATOM 1402 C CA . GLY A 1 187 ? -16.601 14.143 5.092 1.00 20.51 187 GLY A CA 1
ATOM 1403 C C . GLY A 1 187 ? -15.956 14.134 6.474 1.00 17.92 187 GLY A C 1
ATOM 1404 O O . GLY A 1 187 ? -15.808 15.150 7.143 1.00 21.83 187 GLY A O 1
ATOM 1405 N N . VAL A 1 188 ? -15.536 12.950 6.887 1.00 16.63 188 VAL A N 1
ATOM 1406 C CA . VAL A 1 188 ? -14.933 12.663 8.174 1.00 15.62 188 VAL A CA 1
ATOM 1407 C C . VAL A 1 188 ? -13.520 12.132 7.922 1.00 12.66 188 VAL A C 1
ATOM 1408 O O . VAL A 1 188 ? -13.181 11.697 6.829 1.00 14.49 188 VAL A O 1
ATOM 1412 N N . ASP A 1 189 ? -12.723 12.123 8.984 1.00 15.29 189 ASP A N 1
ATOM 1413 C CA . ASP A 1 189 ? -11.362 11.618 8.930 1.00 15.21 189 ASP A CA 1
ATOM 1414 C C . ASP A 1 189 ? -11.318 10.118 9.185 1.00 14.80 189 ASP A C 1
ATOM 1415 O O . ASP A 1 189 ? -12.099 9.597 9.991 1.00 17.73 189 ASP A O 1
ATOM 1420 N N . PHE A 1 190 ? -10.388 9.472 8.491 1.00 13.31 190 PHE A N 1
ATOM 1421 C CA . PHE A 1 190 ? -9.934 8.148 8.865 1.00 12.14 190 PHE A CA 1
ATOM 1422 C C . PHE A 1 190 ? -8.412 8.174 8.937 1.00 11.55 190 PHE A C 1
ATOM 1423 O O . PHE A 1 190 ? -7.745 8.635 8.004 1.00 13.20 190 PHE A O 1
ATOM 1431 N N . PRO A 1 191 ? -7.804 7.717 10.051 1.00 13.32 191 PRO A N 1
ATOM 1432 C CA . PRO A 1 191 ? -8.503 7.378 11.294 1.00 13.81 191 PRO A CA 1
ATOM 1433 C C . PRO A 1 191 ? -9.184 8.609 11.915 1.00 14.62 191 PRO A C 1
ATOM 1434 O O . PRO A 1 191 ? -8.831 9.710 11.589 1.00 19.19 191 PRO A O 1
ATOM 1438 N N . GLY A 1 192 ? -10.158 8.347 12.779 1.00 14.61 192 GLY A N 1
ATOM 1439 C CA . GLY A 1 192 ? -10.800 9.311 13.607 1.00 17.90 192 GLY A CA 1
ATOM 1440 C C . GLY A 1 192 ? -12.315 9.102 13.689 1.00 17.48 192 GLY A C 1
ATOM 1441 O O . GLY A 1 192 ? -12.909 9.273 14.766 1.00 18.86 192 GLY A O 1
ATOM 1442 N N . ALA A 1 193 ? -12.953 8.739 12.568 1.00 15.94 193 ALA A N 1
ATOM 1443 C CA . ALA A 1 193 ? -14.410 8.596 12.500 1.00 17.87 193 ALA A CA 1
ATOM 1444 C C . ALA A 1 193 ? -14.922 7.472 13.408 1.00 14.71 193 ALA A C 1
ATOM 1445 O O . ALA A 1 193 ? -16.039 7.581 13.911 1.00 16.41 193 ALA A O 1
ATOM 1447 N N . TYR A 1 194 ? -14.122 6.401 13.568 1.00 12.43 194 TYR A N 1
ATOM 1448 C CA . TYR A 1 194 ? -14.475 5.304 14.401 1.00 12.47 194 TYR A CA 1
ATOM 1449 C C . TYR A 1 194 ? -13.741 5.421 15.736 1.00 15.93 194 TYR A C 1
ATOM 1450 O O . TYR A 1 194 ? -12.504 5.616 15.751 1.00 14.86 194 TYR A O 1
ATOM 1459 N N . THR A 1 195 ? -14.487 5.273 16.836 1.00 15.57 195 THR A N 1
ATOM 1460 C CA . THR A 1 195 ? -13.881 5.340 18.164 1.00 16.64 195 THR A CA 1
ATOM 1461 C C . THR A 1 195 ? -14.291 4.115 18.973 1.00 15.26 195 THR A C 1
ATOM 1462 O O . THR A 1 195 ? -15.306 3.446 18.673 1.00 18.18 195 THR A O 1
ATOM 1466 N N . SER A 1 196 ? -13.515 3.841 20.021 1.00 17.11 196 SER A N 1
ATOM 1467 C CA . SER A 1 196 ? -13.686 2.632 20.857 1.00 19.58 196 SER A CA 1
ATOM 1468 C C . SER A 1 196 ? -14.950 2.677 21.709 1.00 17.54 196 SER A C 1
ATOM 1469 O O . SER A 1 196 ? -15.256 1.665 22.341 1.00 23.05 196 SER A O 1
ATOM 1472 N N . THR A 1 197 ? -15.613 3.841 21.785 1.00 17.52 197 THR A N 1
ATOM 1473 C CA . THR A 1 197 ? -16.847 3.971 22.551 1.00 19.99 197 THR A CA 1
ATOM 1474 C C . THR A 1 197 ? -18.086 3.875 21.642 1.00 17.87 197 THR A C 1
ATOM 1475 O O . THR A 1 197 ? -19.213 3.952 22.114 1.00 24.27 197 THR A O 1
ATOM 1479 N N . ASP A 1 198 ? -17.880 3.743 20.336 1.00 16.23 198 ASP A N 1
ATOM 1480 C CA . ASP A 1 198 ? -18.983 3.699 19.394 1.00 17.84 198 ASP A CA 1
ATOM 1481 C C . ASP A 1 198 ? -19.748 2.397 19.613 1.00 17.17 198 ASP A C 1
ATOM 1482 O O . ASP A 1 198 ? -19.153 1.301 19.520 1.00 16.87 198 ASP A O 1
ATOM 1487 N N . PRO A 1 199 ? -21.080 2.425 19.879 1.00 16.52 199 PRO A N 1
ATOM 1488 C CA . PRO A 1 199 ? -21.816 1.165 20.043 1.00 19.11 199 PRO A CA 1
ATOM 1489 C C . PRO A 1 199 ? -21.976 0.364 18.746 1.00 17.38 199 PRO A C 1
ATOM 1490 O O . PRO A 1 199 ? -22.421 -0.791 18.790 1.00 21.52 199 PRO A O 1
ATOM 1494 N N . GLY A 1 200 ? -21.610 0.945 17.610 1.00 15.41 200 GLY A N 1
ATOM 1495 C CA . GLY A 1 200 ? -21.534 0.157 16.371 1.00 15.12 200 GLY A CA 1
ATOM 1496 C C . GLY A 1 200 ? -20.272 -0.672 16.261 1.00 15.03 200 GLY A C 1
ATOM 1497 O O . GLY A 1 200 ? -20.172 -1.494 15.354 1.00 16.46 200 GLY A O 1
ATOM 1498 N N . ILE A 1 201 ? -19.314 -0.438 17.168 1.00 15.04 201 ILE A N 1
ATOM 1499 C CA . ILE A 1 201 ? -18.011 -1.094 17.158 1.00 15.79 201 ILE A CA 1
ATOM 1500 C C . ILE A 1 201 ? -17.836 -1.988 18.385 1.00 13.84 201 ILE A C 1
ATOM 1501 O O . ILE A 1 201 ? -17.229 -3.053 18.285 1.00 13.92 201 ILE A O 1
ATOM 1506 N N . VAL A 1 202 ? -18.358 -1.549 19.527 1.00 15.32 202 VAL A N 1
ATOM 1507 C CA . VAL A 1 202 ? -18.364 -2.396 20.703 1.00 15.42 202 VAL A CA 1
ATOM 1508 C C . VAL A 1 202 ? -19.814 -2.705 21.055 1.00 20.73 202 VAL A C 1
ATOM 1509 O O . VAL A 1 202 ? -20.569 -1.784 21.389 1.00 22.79 202 VAL A O 1
ATOM 1513 N N . THR A 1 203 ? -20.149 -3.993 20.919 1.00 24.32 203 THR A N 1
ATOM 1514 C CA . THR A 1 203 ? -21.483 -4.582 20.946 1.00 33.68 203 THR A CA 1
ATOM 1515 C C . THR A 1 203 ? -21.369 -6.102 21.086 1.00 32.24 203 THR A C 1
ATOM 1516 O O . THR A 1 203 ? -20.465 -6.738 20.543 1.00 36.11 203 THR A O 1
ATOM 1520 N N . ASP A 1 204 ? -22.308 -6.675 21.816 1.00 33.56 204 ASP A N 1
ATOM 1521 C CA . ASP A 1 204 ? -22.532 -8.112 21.928 1.00 42.77 204 ASP A CA 1
ATOM 1522 C C . ASP A 1 204 ? -23.665 -8.475 20.944 1.00 52.71 204 ASP A C 1
ATOM 1523 O O . ASP A 1 204 ? -24.795 -8.086 21.222 1.00 53.73 204 ASP A O 1
ATOM 1528 N N . ILE A 1 205 ? -23.368 -9.185 19.826 1.00 66.08 205 ILE A N 1
ATOM 1529 C CA . ILE A 1 205 ? -24.395 -9.544 18.755 1.00 54.87 205 ILE A CA 1
ATOM 1530 C C . ILE A 1 205 ? -25.437 -10.517 19.311 1.00 59.21 205 ILE A C 1
ATOM 1531 O O . ILE A 1 205 ? -26.513 -10.627 18.729 1.00 74.17 205 ILE A O 1
ATOM 1536 N N . TYR A 1 206 ? -25.118 -11.221 20.405 1.00 61.85 206 TYR A N 1
ATOM 1537 C CA . TYR A 1 206 ? -26.111 -12.068 21.064 1.00 56.66 206 TYR A CA 1
ATOM 1538 C C . TYR A 1 206 ? -26.944 -11.217 22.045 1.00 63.85 206 TYR A C 1
ATOM 1539 O O . TYR A 1 206 ? -27.787 -11.754 22.765 1.00 80.08 206 TYR A O 1
ATOM 1548 N N . GLU A 1 207 ? -26.716 -9.890 22.069 1.00 48.96 207 GLU A N 1
ATOM 1549 C CA . GLU A 1 207 ? -27.482 -8.922 22.929 1.00 49.26 207 GLU A CA 1
ATOM 1550 C C . GLU A 1 207 ? -27.933 -7.708 22.087 1.00 50.39 207 GLU A C 1
ATOM 1551 O O . GLU A 1 207 ? -28.250 -6.638 22.635 1.00 58.24 207 GLU A O 1
ATOM 1557 N N . VAL A 1 208 ? -27.966 -7.870 20.754 1.00 52.21 208 VAL A N 1
ATOM 1558 C CA . VAL A 1 208 ? -28.409 -6.812 19.826 1.00 50.16 208 VAL A CA 1
ATOM 1559 C C . VAL A 1 208 ? -29.941 -6.821 19.775 1.00 47.68 208 VAL A C 1
ATOM 1560 O O . VAL A 1 208 ? -30.568 -7.871 19.542 1.00 54.37 208 VAL A O 1
ATOM 1564 N N . GLY A 1 209 ? -30.524 -5.634 19.991 1.00 35.30 209 GLY A N 1
ATOM 1565 C CA . GLY A 1 209 ? -31.944 -5.371 19.741 1.00 32.62 209 GLY A CA 1
ATOM 1566 C C . GLY A 1 209 ? -32.095 -4.407 18.583 1.00 28.84 209 GLY A C 1
ATOM 1567 O O . GLY A 1 209 ? -32.851 -4.615 17.642 1.00 33.81 209 GLY A O 1
ATOM 1568 N N . THR A 1 210 ? -31.350 -3.315 18.692 1.00 31.31 210 THR A N 1
ATOM 1569 C CA . THR A 1 210 ? -31.206 -2.323 17.649 1.00 30.90 210 THR A CA 1
ATOM 1570 C C . THR A 1 210 ? -29.712 -2.130 17.445 1.00 29.19 210 THR A C 1
ATOM 1571 O O . THR A 1 210 ? -28.910 -2.471 18.326 1.00 28.30 210 THR A O 1
ATOM 1575 N N . TYR A 1 211 ? -29.351 -1.605 16.284 1.00 20.04 211 TYR A N 1
ATOM 1576 C CA . TYR A 1 211 ? -27.944 -1.415 15.960 1.00 17.84 211 TYR A CA 1
ATOM 1577 C C . TYR A 1 211 ? -27.805 -0.250 14.995 1.00 19.25 211 TYR A C 1
ATOM 1578 O O . TYR A 1 211 ? -28.563 -0.105 14.043 1.00 25.58 211 TYR A O 1
ATOM 1587 N N . THR A 1 212 ? -26.803 0.568 15.254 1.00 20.42 212 THR A N 1
ATOM 1588 C CA . THR A 1 212 ? -26.458 1.657 14.386 1.00 24.24 212 THR A CA 1
ATOM 1589 C C . THR A 1 212 ? -25.021 1.459 13.929 1.00 16.25 212 THR A C 1
ATOM 1590 O O . THR A 1 212 ? -24.114 1.386 14.759 1.00 18.21 212 THR A O 1
ATOM 1594 N N . PRO A 1 213 ? -24.770 1.344 12.613 1.00 16.68 213 PRO A N 1
ATOM 1595 C CA . PRO A 1 213 ? -23.405 1.167 12.142 1.00 14.65 213 PRO A CA 1
ATOM 1596 C C . PRO A 1 213 ? -22.587 2.404 12.492 1.00 14.97 213 PRO A C 1
ATOM 1597 O O . PRO A 1 213 ? -23.108 3.534 12.645 1.00 17.96 213 PRO A O 1
ATOM 1601 N N . PRO A 1 214 ? -21.262 2.221 12.656 1.00 13.37 214 PRO A N 1
ATOM 1602 C CA . PRO A 1 214 ? -20.393 3.339 13.018 1.00 14.75 214 PRO A CA 1
ATOM 1603 C C . PRO A 1 214 ? -20.231 4.331 11.866 1.00 14.59 214 PRO A C 1
ATOM 1604 O O . PRO A 1 214 ? -20.519 4.016 10.724 1.00 13.92 214 PRO A O 1
ATOM 1608 N N . GLY A 1 215 ? -19.754 5.523 12.224 1.00 16.29 215 GLY A N 1
ATOM 1609 C CA . GLY A 1 215 ? -19.445 6.534 11.272 1.00 16.06 215 GLY A CA 1
ATOM 1610 C C . GLY A 1 215 ? -20.613 7.466 11.024 1.00 15.11 215 GLY A C 1
ATOM 1611 O O . GLY A 1 215 ? -21.627 7.417 11.705 1.00 17.47 215 GLY A O 1
ATOM 1612 N N . PRO A 1 216 ? -20.451 8.409 10.084 1.00 16.02 216 PRO A N 1
ATOM 1613 C CA . PRO A 1 216 ? -21.463 9.432 9.826 1.00 15.15 216 PRO A CA 1
ATOM 1614 C C . PRO A 1 216 ? -22.716 8.915 9.108 1.00 16.19 216 PRO A C 1
ATOM 1615 O O . PRO A 1 216 ? -22.765 7.822 8.594 1.00 17.44 216 PRO A O 1
ATOM 1619 N N . ALA A 1 217 ? -23.719 9.778 9.060 1.00 20.42 217 ALA A N 1
ATOM 1620 C CA . ALA A 1 217 ? -24.907 9.463 8.345 1.00 21.01 217 ALA A CA 1
ATOM 1621 C C . ALA A 1 217 ? -24.613 9.357 6.845 1.00 16.70 217 ALA A C 1
ATOM 1622 O O . ALA A 1 217 ? -23.713 9.963 6.340 1.00 19.30 217 ALA A O 1
ATOM 1624 N N . VAL A 1 218 ? -25.409 8.528 6.161 1.00 17.51 218 VAL A N 1
ATOM 1625 C CA . VAL A 1 218 ? -25.328 8.358 4.736 1.00 15.98 218 VAL A CA 1
ATOM 1626 C C . VAL A 1 218 ? -25.686 9.677 4.045 1.00 17.65 218 VAL A C 1
ATOM 1627 O O . VAL A 1 218 ? -26.736 10.331 4.315 1.00 19.76 218 VAL A O 1
ATOM 1631 N N . PHE A 1 219 ? -24.795 10.072 3.132 1.00 17.51 219 PHE A N 1
ATOM 1632 C CA . PHE A 1 219 ? -25.022 11.223 2.287 1.00 18.47 219 PHE A CA 1
ATOM 1633 C C . PHE A 1 219 ? -25.896 10.815 1.114 1.00 23.76 219 PHE A C 1
ATOM 1634 O O . PHE A 1 219 ? -25.635 9.770 0.454 1.00 25.21 219 PHE A O 1
ATOM 1642 N N . SER A 1 220 ? -26.897 11.642 0.836 1.00 26.06 220 SER A N 1
ATOM 1643 C CA . SER A 1 220 ? -27.720 11.442 -0.323 1.00 35.23 220 SER A CA 1
ATOM 1644 C C . SER A 1 220 ? -28.038 12.818 -0.917 1.00 35.47 220 SER A C 1
ATOM 1645 O O . SER A 1 220 ? -28.035 13.861 -0.226 1.00 36.96 220 SER A O 1
ATOM 1648 N N . CYS A 1 221 ? -28.289 12.832 -2.222 1.00 38.93 221 CYS A N 1
ATOM 1649 C CA . CYS A 1 221 ? -28.459 14.088 -2.928 1.00 45.41 221 CYS A CA 1
ATOM 1650 C C . CYS A 1 221 ? -29.798 14.732 -2.531 1.00 52.90 221 CYS A C 1
ATOM 1651 O O . CYS A 1 221 ? -30.697 14.132 -1.950 1.00 56.83 221 CYS A O 1
#

B-factor: mean 20.61, std 11.96, range [9.01, 100.0]

Sequence (221 aa):
RTVFSSLTVNGVDLGQGVAVRVPSSSNAPVTDIESDDIICNTGFIQPVSKTVAAVVPAGGTVIAHFHHTSSAGYVGPDPSDPLDPTNKGPVLAYLAKVPDATQSDVTGLKWFKIWQDGYTPATRQWGSDKLFINGGNATFTIPSSCLQAGQYLLRVESISLLNAEQYPGAQFFLSCGQINITGGNKVQPVGVDFPGAYTSTDPGIVTDIYEVGTYTPPGPAVFSC

Solvent-accessible surface area: 9390 Å² total; per-residue (Å²): 117,3,3,0,0,14,1,6,13,81,69,95,108,52,30,93,19,42,0,2,13,9,3,71,57,27,39,34,11,52,69,3,137,31,82,47,0,0,2,18,69,46,46,81,129,128,38,27,185,59,39,5,66,0,58,20,34,6,52,0,34,0,26,0,22,49,49,13,60,3,144,108,15,138,42,121,26,28,2,4,53,41,81,18,55,0,0,1,0,0,0,0,0,90,1,114,64,0,56,46,107,85,21,61,71,17,118,0,9,2,13,60,55,26,11,33,52,61,95,93,184,50,8,2,1,22,68,5,67,123,79,41,0,49,2,64,8,76,1,15,72,20,0,59,37,17,48,3,0,0,0,0,0,3,1,3,1,46,82,0,89,136,60,89,12,0,27,0,5,2,0,0,0,1,0,48,1,57,61,38,93,162,58,143,25,145,17,39,66,5,43,48,25,4,67,56,119,30,97,0,0,45,28,35,22,166,141,32,49,115,25,98,16,1,28,38,90,61,43,86,108

Secondary structure (DSSP, 8-state):
--EEEEEEETTEE--TTTTEE-BS--PPB--TTSTHHHH-S-B-SSPP---EEEETT-EEEEEEESSTT---S--TTSS--TTS---EEEEEEE-S-TT-S--TT--EEEEEEE-EETTTTEEHHHHHHHTTTEEEEEPPTTBEEEEEEEEEEEEE-TTTTSSS--EEEEEEEEEEEEEEBSB----B-TTTSS-TT-TTTS--GGG-SS---SSSPPP--

InterPro domains:
  IPR005103 Auxiliary Activity family 9, catalytic domain [PF03443] (21-226)
  IPR005103 Auxiliary Activity family 9, catalytic domain [cd21175] (21-238)
  IPR049892 Auxiliary Activity family 9 [PTHR33353] (1-240)

GO terms:
  GO:0005576 extracellular region (C, EXP)

Organism: Panus similis (NCBI:txid292560)

Foldseek 3Di:
DKWFFWKDKQRRTPDGQAQWQTAQFQFFDLDQQDLCVQFHDRGDPPHHPHAAEHEQFIKMWGAMFVGSRGDDDDDCQTSHVLVQAFKKWKWKWADQFLPDPDRFPTFIATADMWGADQVVRDGNSNVCVVVRRTDMGGRAQADDWAKMKMKIWDWGCQQQQAGSGIGIHIHIGIYTYPDHHHDDDGGDGGSPQDDRPQCLRRDHSVPDNDHDHTGDDHDHD

Nearest PDB structures (foldseek):
  6rs9-assembly1_A  TM=1.005E+00  e=5.444E-48  Panus similis
  9bjr-assembly2_B  TM=9.568E-01  e=3.048E-28  Thermothelomyces thermophilus
  9bjs-assembly2_B  TM=9.582E-01  e=8.130E-28  Thermothelomyces thermophilus
  9bjt-assembly2_B  TM=9.579E-01  e=7.244E-28  Thermothelomyces thermophilus
  9d0z-assembly2_B  TM=9.555E-01  e=1.367E-27  Thermothelomyces thermophilus

CATH classification: 2.70.50.70